Protein AF-A0A956FQR7-F1 (afdb_monomer)

Secondary structure (DSSP, 8-state):
-----------TTSSTTSS-----TTS-S-GGGS-PPPPPPPPP------------PPPPHHHHHHH--HHHHHHHHHSS-TT-TTHHHHHHHHHHT-SSHHHHHHHH-HHHHHHHIIIIIHHHTTTS-HHHHHHHHHHHHHHHHHHHHHHHHS---SHHHHHHHHHHHHHHHHHHTT---TTS-HHHHHHHHHHHHHHHHHHHHHHH-

Nearest PDB structures (foldseek):
  8esm-assembly1_A  TM=6.341E-01  e=5.999E-01  Homo sapiens
  8odt-assembly1_E  TM=2.043E-01  e=6.138E+00  Escherichia coli K-12

Mean predicted aligned error: 14.23 Å

Sequence (209 aa):
MIERRASGARTRGEEDLLIEVHTSPYMTTNPANEPLPSAPPHPATRARRATGKSAEEAPTPEQSLRTMSLRDYVEARNGVPLGGRGALGAMLERSLGATSLAGFWRHWNPAWGYYLWTRVYRPARRVLPRALAVLLTFVVSGALHDLAVLLVRGRTNGLFALSFGLMGVALLVASALKLDLGRWPWVARALVHVSYVGGCVALARALLG

pLDDT: mean 76.66, std 26.45, range [26.86, 98.56]

Foldseek 3Di:
DDDDDDDDDDDPDPVVVVPPPDDDVPPPDDPPPDDDDDDDDDDDDDDDDDDDDPDPPPDDPVRVLVPDDLQNQLCVQQVAGPPGVCSQVSLLLQLLQDFALVSNVCRVDRSLVSCLVVPQLVVCVVPDDNLVSLLRSQLVVQVVVQVVCCVVPVDGQSLRSQLSNQSSVVRVVCVVVVRTNPVPPSVVSNVVNCCSSVVSSVVSVVVRD

Solvent-accessible surface area (backbone atoms only — not comparable to full-atom values): 12461 Å² total; per-residue (Å²): 132,89,86,90,78,89,79,87,93,71,84,90,70,69,65,71,78,74,69,78,84,83,76,73,90,88,73,82,73,80,73,87,81,62,87,73,78,81,76,80,84,77,83,80,90,81,81,91,77,94,69,96,68,77,85,75,72,75,70,52,76,71,54,51,62,71,70,50,50,74,48,56,50,24,20,74,66,49,78,36,42,73,91,38,90,60,35,68,56,42,22,50,52,49,15,35,48,26,40,30,67,68,42,21,61,56,28,65,42,40,70,61,46,50,51,45,40,69,71,41,27,55,61,36,50,77,82,37,59,71,69,58,19,49,32,50,38,26,27,54,55,12,41,54,50,29,48,52,41,24,75,74,67,76,54,69,85,47,53,39,21,46,14,29,33,47,44,31,49,53,40,51,51,40,57,76,68,63,56,73,40,72,91,48,56,56,69,59,28,27,48,52,50,50,50,52,54,49,49,26,44,53,50,30,45,67,76,66,111

Structure (mmCIF, N/CA/C/O backbone):
data_AF-A0A956FQR7-F1
#
_entry.id   AF-A0A956FQR7-F1
#
loop_
_atom_site.group_PDB
_atom_site.id
_atom_site.type_symbol
_atom_site.label_atom_id
_atom_site.label_alt_id
_atom_site.label_comp_id
_atom_site.label_asym_id
_atom_site.label_entity_id
_atom_site.label_seq_id
_atom_site.pdbx_PDB_ins_code
_atom_site.Cartn_x
_atom_site.Cartn_y
_atom_site.Cartn_z
_atom_site.occupancy
_atom_site.B_iso_or_equiv
_atom_site.auth_seq_id
_atom_site.auth_comp_id
_atom_site.auth_asym_id
_atom_site.auth_atom_id
_atom_site.pdbx_PDB_model_num
ATOM 1 N N . MET A 1 1 ? -25.252 -67.488 -5.649 1.00 38.22 1 MET A N 1
ATOM 2 C CA . MET A 1 1 ? -23.863 -67.859 -5.976 1.00 38.22 1 MET A CA 1
ATOM 3 C C . MET A 1 1 ? -23.219 -66.623 -6.598 1.00 38.22 1 MET A C 1
ATOM 5 O O . MET A 1 1 ? -23.646 -66.276 -7.682 1.00 38.22 1 MET A O 1
ATOM 9 N N . ILE A 1 2 ? -22.378 -65.913 -5.817 1.00 36.78 2 ILE A N 1
ATOM 10 C CA . ILE A 1 2 ? -21.091 -65.260 -6.194 1.00 36.78 2 ILE A CA 1
ATOM 11 C C . ILE A 1 2 ? -21.150 -64.302 -7.422 1.00 36.78 2 ILE A C 1
ATOM 13 O O . ILE A 1 2 ? -21.534 -64.736 -8.491 1.00 36.78 2 ILE A O 1
ATOM 17 N N . GLU A 1 3 ? -20.792 -63.009 -7.434 1.00 33.78 3 GLU A N 1
ATOM 18 C CA . GLU A 1 3 ? -19.936 -62.149 -6.601 1.00 33.78 3 GLU A CA 1
ATOM 19 C C . GLU A 1 3 ? -20.157 -60.652 -6.940 1.00 33.78 3 GLU A C 1
ATOM 21 O O . GLU A 1 3 ? -20.738 -60.292 -7.961 1.00 33.78 3 GLU A O 1
ATOM 26 N N . ARG A 1 4 ? -19.628 -59.783 -6.072 1.00 43.75 4 ARG A N 1
ATOM 27 C CA . ARG A 1 4 ? -19.558 -58.311 -6.138 1.00 43.75 4 ARG A CA 1
ATOM 28 C C . ARG A 1 4 ? -18.548 -57.782 -7.175 1.00 43.75 4 ARG A C 1
ATOM 30 O O . ARG A 1 4 ? -17.435 -58.286 -7.233 1.00 43.75 4 ARG A O 1
ATOM 37 N N . ARG A 1 5 ? -18.849 -56.627 -7.790 1.00 37.09 5 ARG A N 1
ATOM 38 C CA . ARG A 1 5 ? -17.952 -55.462 -8.052 1.00 37.09 5 ARG A CA 1
ATOM 39 C C . ARG A 1 5 ? -18.835 -54.313 -8.581 1.00 37.09 5 ARG A C 1
ATOM 41 O O . ARG A 1 5 ? -19.588 -54.526 -9.516 1.00 37.09 5 ARG A O 1
ATOM 48 N N . ALA A 1 6 ? -19.024 -53.223 -7.822 1.00 37.12 6 ALA A N 1
ATOM 49 C CA . ALA A 1 6 ? -18.267 -51.955 -7.907 1.00 37.12 6 ALA A CA 1
ATOM 50 C C . ALA A 1 6 ? -18.385 -51.305 -9.305 1.00 37.12 6 ALA A C 1
ATOM 52 O O . ALA A 1 6 ? -18.159 -51.978 -10.294 1.00 37.12 6 ALA A O 1
ATOM 53 N N . SER A 1 7 ? -18.667 -50.024 -9.526 1.00 35.75 7 SER A N 1
ATOM 54 C CA . SER A 1 7 ? -18.729 -48.805 -8.717 1.00 35.75 7 SER A CA 1
ATOM 55 C C . SER A 1 7 ? -19.323 -47.740 -9.662 1.00 35.75 7 SER A C 1
ATOM 57 O O . SER A 1 7 ? -18.961 -47.701 -10.833 1.00 35.75 7 SER A O 1
ATOM 59 N N . GLY A 1 8 ? -20.308 -46.947 -9.247 1.00 35.00 8 GLY A N 1
ATOM 60 C CA . GLY A 1 8 ? -20.044 -45.522 -9.025 1.00 35.00 8 GLY A CA 1
ATOM 61 C C . GLY A 1 8 ? -19.930 -44.672 -10.299 1.00 35.00 8 GLY A C 1
ATOM 62 O O . GLY A 1 8 ? -18.903 -44.042 -10.518 1.00 35.00 8 GLY A O 1
ATOM 63 N N . ALA A 1 9 ? -20.992 -44.593 -11.107 1.00 38.12 9 ALA A N 1
ATOM 64 C CA . ALA A 1 9 ? -21.153 -43.517 -12.086 1.00 38.12 9 ALA A CA 1
ATOM 65 C C . ALA A 1 9 ? -21.923 -42.368 -11.418 1.00 38.12 9 ALA A C 1
ATOM 67 O O . ALA A 1 9 ? -23.152 -42.327 -11.436 1.00 38.12 9 ALA A O 1
ATOM 68 N N . ARG A 1 10 ? -21.197 -41.464 -10.754 1.00 39.66 10 ARG A N 1
ATOM 69 C CA . ARG A 1 10 ? -21.743 -40.208 -10.228 1.00 39.66 10 ARG A CA 1
ATOM 70 C C . ARG A 1 10 ? -20.831 -39.071 -10.700 1.00 39.66 10 ARG A C 1
ATOM 72 O O . ARG A 1 10 ? -19.723 -38.918 -10.206 1.00 39.66 10 ARG A O 1
ATOM 79 N N . THR A 1 11 ? -21.276 -38.404 -11.765 1.00 41.28 11 THR A N 1
ATOM 80 C CA . THR A 1 11 ? -21.024 -36.993 -12.121 1.00 41.28 11 THR A CA 1
ATOM 81 C C . THR A 1 11 ? -19.676 -36.392 -11.684 1.00 41.28 11 THR A C 1
ATOM 83 O O . THR A 1 11 ? -19.615 -35.578 -10.768 1.00 41.28 11 THR A O 1
ATOM 86 N N . ARG A 1 12 ? -18.596 -36.737 -12.396 1.00 37.94 12 ARG A N 1
ATOM 87 C CA . ARG A 1 12 ? -17.301 -36.032 -12.356 1.00 37.94 12 ARG A CA 1
ATOM 88 C C . ARG A 1 12 ? -17.294 -34.938 -13.435 1.00 37.94 12 ARG A C 1
ATOM 90 O O . ARG A 1 12 ? -16.733 -35.134 -14.506 1.00 37.94 12 ARG A O 1
ATOM 97 N N . GLY A 1 13 ? -18.020 -33.850 -13.190 1.00 34.34 13 GLY A N 1
ATOM 98 C CA . GLY A 1 13 ? -18.129 -32.728 -14.138 1.00 34.34 13 GLY A CA 1
ATOM 99 C C . GLY A 1 13 ? -18.348 -31.356 -13.497 1.00 34.34 13 GLY A C 1
ATOM 100 O O . GLY A 1 13 ? -17.998 -30.354 -14.106 1.00 34.34 13 GLY A O 1
ATOM 101 N N . GLU A 1 14 ? -18.853 -31.292 -12.260 1.00 30.81 14 GLU A N 1
ATOM 102 C CA . GLU A 1 14 ? -19.062 -30.020 -11.543 1.00 30.81 14 GLU A CA 1
ATOM 103 C C . GLU A 1 14 ? -18.033 -29.752 -10.430 1.00 30.81 14 GLU A C 1
ATOM 105 O O . GLU A 1 14 ? -17.861 -28.604 -10.029 1.00 30.81 14 GLU A O 1
ATOM 110 N N . GLU A 1 15 ? -17.284 -30.761 -9.969 1.00 32.84 15 GLU A N 1
ATOM 111 C CA . GLU A 1 15 ? -16.252 -30.567 -8.934 1.00 32.84 15 GLU A CA 1
ATOM 112 C C . GLU A 1 15 ? -14.913 -30.047 -9.495 1.00 32.84 15 GLU A C 1
ATOM 114 O O . GLU A 1 15 ? -14.166 -29.393 -8.770 1.00 32.84 15 GLU A O 1
ATOM 119 N N . ASP A 1 16 ? -14.641 -30.222 -10.794 1.00 28.73 16 ASP A N 1
ATOM 120 C CA . ASP A 1 16 ? -13.413 -29.710 -11.431 1.00 28.73 16 ASP A CA 1
ATOM 121 C C . ASP A 1 16 ? -13.451 -28.191 -11.692 1.00 28.73 16 ASP A C 1
ATOM 123 O O . ASP A 1 16 ? -12.412 -27.570 -11.899 1.00 28.73 16 ASP A O 1
ATOM 127 N N . LEU A 1 17 ? -14.623 -27.551 -11.603 1.00 28.88 17 LEU A N 1
ATOM 128 C CA . LEU A 1 17 ? -14.758 -26.091 -11.724 1.00 28.88 17 LEU A CA 1
ATOM 129 C C . LEU A 1 17 ? -14.537 -25.345 -10.397 1.00 28.88 17 LEU A C 1
ATOM 131 O O . LEU A 1 17 ? -14.412 -24.121 -10.388 1.00 28.88 17 LEU A O 1
ATOM 135 N N . LEU A 1 18 ? -14.451 -26.069 -9.276 1.00 26.86 18 LEU A N 1
ATOM 136 C CA . LEU A 1 18 ? -14.262 -25.496 -7.938 1.00 26.86 18 LEU A CA 1
ATOM 137 C C . LEU A 1 18 ? -12.878 -25.787 -7.333 1.00 26.86 18 LEU A C 1
ATOM 139 O O . LEU A 1 18 ? -12.567 -25.286 -6.251 1.00 26.86 18 LEU A O 1
ATOM 143 N N . ILE A 1 19 ? -12.012 -26.514 -8.049 1.00 29.56 19 ILE A N 1
ATOM 144 C CA . ILE A 1 19 ? -10.658 -26.886 -7.606 1.00 29.56 19 ILE A CA 1
ATOM 145 C C . ILE A 1 19 ? -9.611 -26.403 -8.628 1.00 29.56 19 ILE A C 1
ATOM 147 O O . ILE A 1 19 ? -8.697 -27.117 -9.011 1.00 29.56 19 ILE A O 1
ATOM 151 N N . GLU A 1 20 ? -9.706 -25.144 -9.059 1.00 27.83 20 GLU A N 1
ATOM 152 C CA . GLU A 1 20 ? -8.627 -24.473 -9.808 1.00 27.83 20 GLU A CA 1
ATOM 153 C C . GLU A 1 20 ? -8.259 -23.113 -9.186 1.00 27.83 20 GLU A C 1
ATOM 155 O O . GLU A 1 20 ? -7.916 -22.137 -9.848 1.00 27.83 20 GLU A O 1
ATOM 160 N N . VAL A 1 21 ? -8.328 -23.034 -7.853 1.00 28.58 21 VAL A N 1
ATOM 161 C CA . VAL A 1 21 ? -7.858 -21.878 -7.067 1.00 28.58 21 VAL A CA 1
ATOM 162 C C . VAL A 1 21 ? -6.901 -22.365 -5.980 1.00 28.58 21 VAL A C 1
ATOM 164 O O . VAL A 1 21 ? -7.074 -22.121 -4.785 1.00 28.58 21 VAL A O 1
ATOM 167 N N . HIS A 1 22 ? -5.878 -23.116 -6.390 1.00 29.47 22 HIS A N 1
ATOM 168 C CA . HIS A 1 22 ? -4.844 -23.587 -5.475 1.00 29.47 22 HIS A CA 1
ATOM 169 C C . HIS A 1 22 ? -3.445 -23.566 -6.086 1.00 29.47 22 HIS A C 1
ATOM 171 O O . HIS A 1 22 ? -2.787 -24.591 -6.171 1.00 29.47 22 HIS A O 1
ATOM 177 N N . THR A 1 23 ? -2.940 -22.381 -6.431 1.00 28.56 23 THR A N 1
ATOM 178 C CA . THR A 1 23 ? -1.493 -22.133 -6.415 1.00 28.56 23 THR A CA 1
ATOM 179 C C . THR A 1 23 ? -1.180 -20.695 -6.009 1.00 28.56 23 THR A C 1
ATOM 181 O O . THR A 1 23 ? -1.761 -19.702 -6.441 1.00 28.56 23 THR A O 1
ATOM 184 N N . SER A 1 24 ? -0.242 -20.616 -5.080 1.00 29.19 24 SER A N 1
ATOM 185 C CA . SER A 1 24 ? 0.499 -19.443 -4.650 1.00 29.19 24 SER A CA 1
ATOM 186 C C . SER A 1 24 ? 0.890 -18.498 -5.811 1.00 29.19 24 SER A C 1
ATOM 188 O O . SER A 1 24 ? 1.510 -18.955 -6.769 1.00 29.19 24 SER A O 1
ATOM 190 N N . PRO A 1 25 ? 0.652 -17.170 -5.741 1.00 31.45 25 PRO A N 1
ATOM 191 C CA . PRO A 1 25 ? 1.037 -16.227 -6.800 1.00 31.45 25 PRO A CA 1
ATOM 192 C C . PRO A 1 25 ? 2.543 -15.891 -6.792 1.00 31.45 25 PRO A C 1
ATOM 194 O O . PRO A 1 25 ? 2.944 -14.775 -7.119 1.00 31.45 25 PRO A O 1
ATOM 197 N N . TYR A 1 26 ? 3.391 -16.849 -6.411 1.00 32.72 26 TYR A N 1
ATOM 198 C CA . TYR A 1 26 ? 4.829 -16.804 -6.683 1.00 32.72 26 TYR A CA 1
ATOM 199 C C . TYR A 1 26 ? 5.178 -17.385 -8.070 1.00 32.72 26 TYR A C 1
ATOM 201 O O . TYR A 1 26 ? 6.357 -17.499 -8.379 1.00 32.72 26 TYR A O 1
ATOM 209 N N . MET A 1 27 ? 4.194 -17.730 -8.918 1.00 27.31 27 MET A N 1
ATOM 210 C CA . MET A 1 27 ? 4.450 -18.509 -10.140 1.00 27.31 27 MET A CA 1
ATOM 211 C C . MET A 1 27 ? 3.582 -18.157 -11.371 1.00 27.31 27 MET A C 1
ATOM 213 O O . MET A 1 27 ? 3.112 -19.053 -12.056 1.00 27.31 27 MET A O 1
ATOM 217 N N . THR A 1 28 ? 3.380 -16.877 -11.720 1.00 29.36 28 THR A N 1
ATOM 218 C CA . THR A 1 28 ? 2.828 -16.520 -13.059 1.00 29.36 28 THR A CA 1
ATOM 219 C C . THR A 1 28 ? 3.422 -15.259 -13.703 1.00 29.36 28 THR A C 1
ATOM 221 O O . THR A 1 28 ? 2.791 -14.648 -14.561 1.00 29.36 28 THR A O 1
ATOM 224 N N . THR A 1 29 ? 4.650 -14.867 -13.362 1.00 33.22 29 THR A N 1
ATOM 225 C CA . THR A 1 29 ? 5.452 -14.030 -14.271 1.00 33.22 29 THR A CA 1
ATOM 226 C C . THR A 1 29 ? 6.609 -14.876 -14.764 1.00 33.22 29 THR A C 1
ATOM 228 O O . THR A 1 29 ? 7.477 -15.241 -13.976 1.00 33.22 29 THR A O 1
ATOM 231 N N . ASN A 1 30 ? 6.569 -15.234 -16.046 1.00 27.52 30 A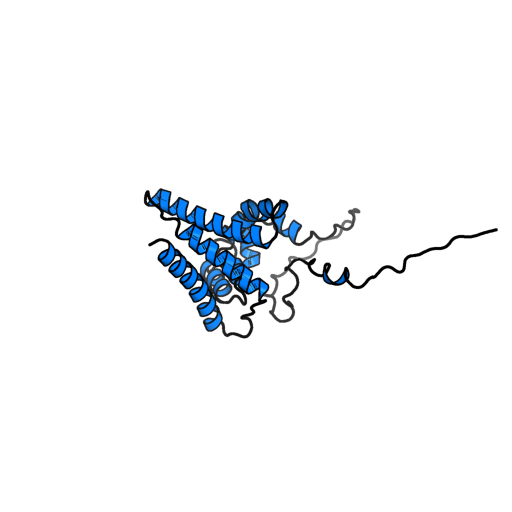SN A N 1
ATOM 232 C CA . ASN A 1 30 ? 7.640 -15.909 -16.764 1.00 27.52 30 ASN A CA 1
ATOM 233 C C . ASN A 1 30 ? 8.982 -15.174 -16.522 1.00 27.52 30 ASN A C 1
ATOM 235 O O . ASN A 1 30 ? 9.117 -14.040 -16.982 1.00 27.52 30 ASN A O 1
ATOM 239 N N . PRO A 1 31 ? 9.960 -15.770 -15.814 1.00 32.97 31 PRO A N 1
ATOM 240 C CA . PRO A 1 31 ? 11.255 -15.141 -15.552 1.00 32.97 31 PRO A CA 1
ATOM 241 C C . PRO A 1 31 ? 12.207 -15.175 -16.764 1.00 32.97 31 PRO A C 1
ATOM 243 O O . PRO A 1 31 ? 13.360 -14.779 -16.638 1.00 32.97 31 PRO A O 1
ATOM 246 N N . ALA A 1 32 ? 11.765 -15.633 -17.941 1.00 30.81 32 ALA A N 1
ATOM 247 C CA . ALA A 1 32 ? 12.643 -15.842 -19.094 1.00 30.81 32 ALA A CA 1
ATOM 248 C C . ALA A 1 32 ? 13.092 -14.569 -19.843 1.00 30.81 32 ALA A C 1
ATOM 250 O O . ALA A 1 32 ? 13.900 -14.697 -20.754 1.00 30.81 32 ALA A O 1
ATOM 251 N N . ASN A 1 33 ? 12.617 -13.364 -19.494 1.00 35.44 33 ASN A N 1
ATOM 252 C CA . ASN A 1 33 ? 12.934 -12.137 -20.251 1.00 35.44 33 ASN A CA 1
ATOM 253 C C . ASN A 1 33 ? 13.533 -10.977 -19.435 1.00 35.44 33 ASN A C 1
ATOM 255 O O . ASN A 1 33 ? 13.702 -9.889 -19.982 1.00 35.44 33 ASN A O 1
ATOM 259 N N . GLU A 1 34 ? 13.901 -11.178 -18.167 1.00 36.91 34 GLU A N 1
ATOM 260 C CA . GLU A 1 34 ? 14.735 -10.202 -17.451 1.00 36.91 34 GLU A CA 1
ATOM 261 C C . GLU A 1 34 ? 16.170 -10.737 -17.343 1.00 36.91 34 GLU A C 1
ATOM 263 O O . GLU A 1 34 ? 16.372 -11.803 -16.754 1.00 36.91 34 GLU A O 1
ATOM 268 N N . PRO A 1 35 ? 17.185 -10.045 -17.899 1.00 30.03 35 PRO A N 1
ATOM 269 C CA . PRO A 1 35 ? 18.566 -10.442 -17.686 1.00 30.03 35 PRO A CA 1
ATOM 270 C C . PRO A 1 35 ? 18.892 -10.320 -16.193 1.00 30.03 35 PRO A C 1
ATOM 272 O O . PRO A 1 35 ? 18.875 -9.232 -15.616 1.00 30.03 35 PRO A O 1
ATOM 275 N N . LEU A 1 36 ? 19.174 -11.465 -15.569 1.00 37.50 36 LEU A N 1
ATOM 276 C CA . LEU A 1 36 ? 19.712 -11.550 -14.215 1.00 37.50 36 LEU A CA 1
ATOM 277 C C . LEU A 1 36 ? 21.001 -10.713 -14.126 1.00 37.50 36 LEU A C 1
ATOM 279 O O . LEU A 1 36 ? 21.874 -10.863 -14.986 1.00 37.50 36 LEU A O 1
ATOM 283 N N . PRO A 1 37 ? 21.174 -9.866 -13.095 1.00 41.97 37 PRO A N 1
ATOM 284 C CA . PRO A 1 37 ? 22.464 -9.249 -12.831 1.00 41.97 37 PRO A CA 1
ATOM 285 C C . PRO A 1 37 ? 23.502 -10.349 -12.578 1.00 41.97 37 PRO A C 1
ATOM 287 O O . PRO A 1 37 ? 23.271 -11.275 -11.798 1.00 41.97 37 PRO A O 1
ATOM 290 N N . SER A 1 38 ? 24.635 -10.253 -13.273 1.00 38.47 38 SER A N 1
ATOM 291 C CA . SER A 1 38 ? 25.772 -11.169 -13.173 1.00 38.47 38 SER A CA 1
ATOM 292 C C . SER A 1 38 ? 26.162 -11.398 -11.712 1.00 38.47 38 SER A C 1
ATOM 294 O O . SER A 1 38 ? 26.497 -10.450 -11.000 1.00 38.47 38 SER A O 1
ATOM 296 N N . ALA A 1 39 ? 26.107 -12.659 -11.281 1.00 39.03 39 ALA A N 1
ATOM 297 C CA . ALA A 1 39 ? 26.487 -13.078 -9.941 1.00 39.03 39 ALA A CA 1
ATOM 298 C C . ALA A 1 39 ? 27.933 -12.645 -9.607 1.00 39.03 39 ALA A C 1
ATOM 300 O O . ALA A 1 39 ? 28.804 -12.710 -10.481 1.00 39.03 39 ALA A O 1
ATOM 301 N N . PRO A 1 40 ? 28.223 -12.223 -8.363 1.00 44.53 40 PRO A N 1
ATOM 302 C CA . PRO A 1 40 ? 29.595 -11.971 -7.932 1.00 44.53 40 PRO A CA 1
ATOM 303 C C . PRO A 1 40 ? 30.422 -13.274 -7.951 1.00 44.53 40 PRO A C 1
ATOM 305 O O . PRO A 1 40 ? 29.868 -14.356 -7.735 1.00 44.53 40 PRO A O 1
ATOM 308 N N . PRO A 1 41 ? 31.745 -13.203 -8.197 1.00 36.84 41 PRO A N 1
ATOM 309 C CA . PRO A 1 41 ? 32.584 -14.387 -8.347 1.00 36.84 41 PRO A CA 1
ATOM 310 C C . PRO A 1 41 ? 32.657 -15.197 -7.044 1.00 36.84 41 PRO A C 1
ATOM 312 O O . PRO A 1 41 ? 32.966 -14.671 -5.974 1.00 36.84 41 PRO A O 1
ATOM 315 N N . HIS A 1 42 ? 32.390 -16.500 -7.155 1.00 36.22 42 HIS A N 1
ATOM 316 C CA . HIS A 1 42 ? 32.553 -17.474 -6.077 1.00 36.22 42 HIS A CA 1
ATOM 317 C C . HIS A 1 42 ? 34.024 -17.576 -5.629 1.00 36.22 42 HIS A C 1
ATOM 319 O O . HIS A 1 42 ? 34.901 -17.740 -6.482 1.00 36.22 42 HIS A O 1
ATOM 325 N N . PRO A 1 43 ? 34.326 -17.590 -4.317 1.00 40.72 43 PRO A N 1
ATOM 326 C CA . PRO A 1 43 ? 35.613 -18.069 -3.836 1.00 40.72 43 PRO A CA 1
ATOM 327 C C . PRO A 1 43 ? 35.697 -19.598 -3.962 1.00 40.72 43 PRO A C 1
ATOM 329 O O . PRO A 1 43 ? 34.753 -20.333 -3.665 1.00 40.72 43 PRO A O 1
ATOM 332 N N . ALA A 1 44 ? 36.853 -20.048 -4.441 1.00 37.34 44 ALA A N 1
ATOM 333 C CA . ALA A 1 44 ? 37.154 -21.405 -4.862 1.00 37.34 44 ALA A CA 1
ATOM 334 C C . ALA A 1 44 ? 36.994 -22.486 -3.772 1.00 37.34 44 ALA A C 1
ATOM 336 O O . ALA A 1 44 ? 37.425 -22.353 -2.630 1.00 37.34 44 ALA A O 1
ATOM 337 N N . THR A 1 45 ? 36.413 -23.596 -4.221 1.00 40.12 45 THR A N 1
ATOM 338 C CA . THR A 1 45 ? 36.558 -25.003 -3.826 1.00 40.12 45 THR A CA 1
ATOM 339 C C . THR A 1 45 ? 37.559 -25.333 -2.707 1.00 40.12 45 THR A C 1
ATOM 341 O O . THR A 1 45 ? 38.772 -25.280 -2.908 1.00 40.12 45 THR A O 1
ATOM 344 N N . ARG A 1 46 ? 37.069 -25.899 -1.590 1.00 36.44 46 ARG A N 1
ATOM 345 C CA . ARG A 1 46 ? 37.855 -26.852 -0.785 1.00 36.44 46 ARG A CA 1
ATOM 346 C C . ARG A 1 46 ? 37.009 -28.029 -0.282 1.00 36.44 46 ARG A C 1
ATOM 348 O O . ARG A 1 46 ? 36.204 -27.902 0.628 1.00 36.44 46 ARG A O 1
ATOM 355 N N . ALA A 1 47 ? 37.257 -29.169 -0.925 1.00 35.34 47 ALA A N 1
ATOM 356 C CA . ALA A 1 47 ? 37.253 -30.545 -0.421 1.00 35.34 47 ALA A CA 1
ATOM 357 C C . ALA A 1 47 ? 36.098 -31.038 0.485 1.00 35.34 47 ALA A C 1
ATOM 359 O O . ALA A 1 47 ? 36.132 -30.976 1.710 1.00 35.34 47 ALA A O 1
ATOM 360 N N . ARG A 1 48 ? 35.151 -31.694 -0.192 1.00 42.53 48 ARG A N 1
ATOM 361 C CA . ARG A 1 48 ? 34.396 -32.909 0.166 1.00 42.53 48 ARG A CA 1
ATOM 362 C C . ARG A 1 48 ? 34.909 -33.679 1.407 1.00 42.53 48 ARG A C 1
ATOM 364 O O . ARG A 1 48 ? 35.949 -34.330 1.352 1.00 42.53 48 ARG A O 1
ATOM 371 N N . ARG A 1 49 ? 34.085 -33.753 2.460 1.00 36.88 49 ARG A N 1
ATOM 372 C CA . ARG A 1 49 ? 34.040 -34.901 3.384 1.00 36.88 49 ARG A CA 1
ATOM 373 C C . ARG A 1 49 ? 32.593 -35.370 3.474 1.00 36.88 49 ARG A C 1
ATOM 375 O O . ARG A 1 49 ? 31.714 -34.615 3.869 1.00 36.88 49 ARG A O 1
ATOM 382 N N . ALA A 1 50 ? 32.359 -36.593 3.011 1.00 44.12 50 ALA A N 1
ATOM 383 C CA . ALA A 1 50 ? 31.063 -37.242 3.041 1.00 44.12 50 ALA A CA 1
ATOM 384 C C . ALA A 1 50 ? 30.735 -37.665 4.478 1.00 44.12 50 ALA A C 1
ATOM 386 O O . ALA A 1 50 ? 31.415 -38.514 5.049 1.00 44.12 50 ALA A O 1
ATOM 387 N N . THR A 1 51 ? 29.676 -37.093 5.034 1.00 39.16 51 THR A N 1
ATOM 388 C CA . THR A 1 51 ? 28.890 -37.696 6.109 1.00 39.16 51 THR A CA 1
ATOM 389 C C . THR A 1 51 ? 27.432 -37.603 5.686 1.00 39.16 51 THR A C 1
ATOM 391 O O . THR A 1 51 ? 26.964 -36.548 5.261 1.00 39.16 51 THR A O 1
ATOM 394 N N . GLY A 1 52 ? 26.745 -38.746 5.704 1.00 44.03 52 GLY A N 1
ATOM 395 C CA . GLY A 1 52 ? 25.358 -38.860 5.280 1.00 44.03 52 GLY A CA 1
ATOM 396 C C . GLY A 1 52 ? 24.472 -37.893 6.054 1.00 44.03 52 GLY A C 1
ATOM 397 O O . GLY A 1 52 ? 24.311 -38.019 7.265 1.00 44.03 52 GLY A O 1
ATOM 398 N N . LYS A 1 53 ? 23.893 -36.935 5.339 1.00 36.69 53 LYS A N 1
ATOM 399 C CA . LYS A 1 53 ? 22.748 -36.163 5.796 1.00 36.69 53 LYS A CA 1
ATOM 400 C C . LYS A 1 53 ? 21.747 -36.194 4.654 1.00 36.69 53 LYS A C 1
ATOM 402 O O . LYS A 1 53 ? 22.079 -35.830 3.528 1.00 36.69 53 LYS A O 1
ATOM 407 N N . SER A 1 54 ? 20.586 -36.764 4.957 1.00 40.69 54 SER A N 1
ATOM 408 C CA . SER A 1 54 ? 19.423 -36.904 4.091 1.00 40.69 54 SER A CA 1
ATOM 409 C C . SER A 1 54 ? 19.210 -35.660 3.236 1.00 40.69 54 SER A C 1
ATOM 411 O O . SER A 1 54 ? 19.421 -34.553 3.725 1.00 40.69 54 SER A O 1
ATOM 413 N N . ALA A 1 55 ? 18.802 -35.865 1.981 1.00 48.41 55 ALA A N 1
ATOM 414 C CA . ALA A 1 55 ? 18.425 -34.812 1.049 1.00 48.41 55 ALA A CA 1
ATOM 415 C C . ALA A 1 55 ? 17.554 -33.767 1.762 1.00 48.41 55 ALA A C 1
ATOM 417 O O . ALA A 1 55 ? 16.402 -34.030 2.105 1.00 48.41 55 ALA A O 1
ATOM 418 N N . GLU A 1 56 ? 18.155 -32.617 2.062 1.00 51.91 56 GLU A N 1
ATOM 419 C CA . GLU A 1 56 ? 17.488 -31.497 2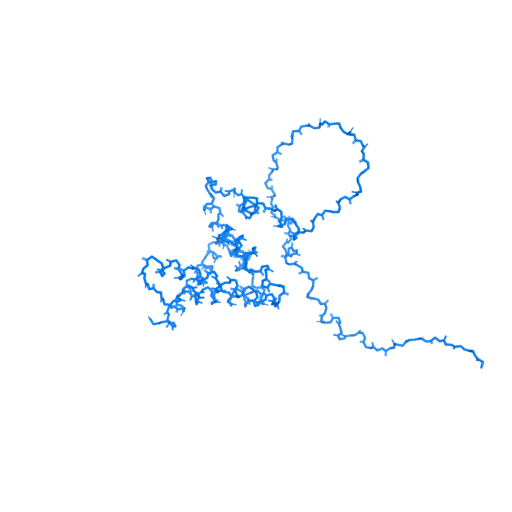.708 1.00 51.91 56 GLU A CA 1
ATOM 420 C C . GLU A 1 56 ? 16.608 -30.866 1.628 1.00 51.91 56 GLU A C 1
ATOM 422 O O . GLU A 1 56 ? 17.087 -30.160 0.741 1.00 51.91 56 GLU A O 1
ATOM 427 N N . GLU A 1 57 ? 15.336 -31.268 1.631 1.00 58.00 57 GLU A N 1
ATOM 428 C CA . GLU A 1 57 ? 14.288 -30.758 0.755 1.00 58.00 57 GLU A CA 1
ATOM 429 C C . GLU A 1 57 ? 14.326 -29.227 0.788 1.00 58.00 57 GLU A C 1
ATOM 431 O O . GLU A 1 57 ? 14.271 -28.616 1.859 1.00 58.00 57 GLU A O 1
ATOM 436 N N . ALA A 1 58 ? 14.518 -28.610 -0.382 1.00 58.34 58 ALA A N 1
ATOM 437 C CA . ALA A 1 58 ? 14.695 -27.169 -0.479 1.00 58.34 58 ALA A CA 1
ATOM 438 C C . ALA A 1 58 ? 13.517 -26.461 0.214 1.00 58.34 58 ALA A C 1
ATOM 440 O O . ALA A 1 58 ? 12.361 -26.809 -0.046 1.00 58.34 58 ALA A O 1
ATOM 441 N N . PRO A 1 59 ? 13.776 -25.479 1.096 1.00 56.31 59 PRO A N 1
ATOM 442 C CA . PRO A 1 59 ? 12.719 -24.834 1.853 1.00 56.31 59 PRO A CA 1
ATOM 443 C C . PRO A 1 59 ? 11.709 -24.210 0.893 1.00 56.31 59 PRO A C 1
ATOM 445 O O . PRO A 1 59 ? 12.071 -23.492 -0.041 1.00 56.31 59 PRO A O 1
ATOM 448 N N . THR A 1 60 ? 10.426 -24.457 1.148 1.00 60.56 60 THR A N 1
ATOM 449 C CA . THR A 1 60 ? 9.337 -23.835 0.388 1.00 60.56 60 THR A CA 1
ATOM 450 C C . THR A 1 60 ? 9.487 -22.303 0.393 1.00 60.56 60 THR A C 1
ATOM 452 O O . THR A 1 60 ? 10.014 -21.739 1.359 1.00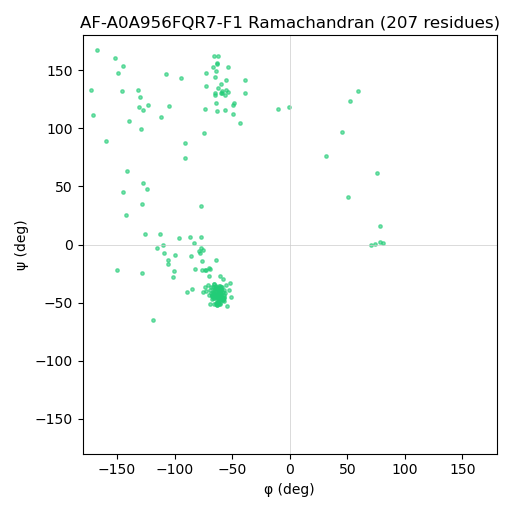 60.56 60 THR A O 1
ATOM 455 N N . PRO A 1 61 ? 8.988 -21.578 -0.627 1.00 56.47 61 PRO A N 1
ATOM 456 C CA . PRO A 1 61 ? 9.077 -20.114 -0.677 1.00 56.47 61 PRO A CA 1
ATOM 457 C C . PRO A 1 61 ? 8.558 -19.425 0.598 1.00 56.47 61 PRO A C 1
ATOM 459 O O . PRO A 1 61 ? 9.100 -18.411 1.035 1.00 56.47 61 PRO A O 1
ATOM 462 N N . GLU A 1 62 ? 7.549 -20.010 1.253 1.00 54.94 62 GLU A N 1
ATOM 463 C CA . GLU A 1 62 ? 7.043 -19.525 2.539 1.00 54.94 62 GLU A CA 1
ATOM 464 C C . GLU A 1 62 ? 7.997 -19.764 3.717 1.00 54.94 62 GLU A C 1
ATOM 466 O O . GLU A 1 62 ? 8.038 -18.942 4.631 1.00 54.94 62 GLU A O 1
ATOM 471 N N . GLN A 1 63 ? 8.747 -20.871 3.731 1.00 57.44 63 GLN A N 1
ATOM 472 C CA . GLN A 1 63 ? 9.773 -21.152 4.743 1.00 57.44 63 GLN A CA 1
ATOM 473 C C . GLN A 1 63 ? 11.003 -20.266 4.541 1.00 57.44 63 GLN A C 1
ATOM 475 O O . GLN A 1 63 ? 11.519 -19.726 5.515 1.00 57.44 63 GLN A O 1
ATOM 480 N N . SER A 1 64 ? 11.410 -20.034 3.291 1.00 58.97 64 SER A N 1
ATOM 481 C CA . SER A 1 64 ? 12.502 -19.115 2.957 1.00 58.97 64 SER A CA 1
ATOM 482 C C . SER A 1 64 ? 12.224 -17.699 3.488 1.00 58.97 64 SER A C 1
ATOM 484 O O . SER A 1 64 ? 13.050 -17.115 4.186 1.00 58.97 64 SER A O 1
ATOM 486 N N . LEU A 1 65 ? 10.998 -17.193 3.307 1.00 59.28 65 LEU A N 1
ATOM 487 C CA . LEU A 1 65 ? 10.587 -15.883 3.829 1.00 59.28 65 LEU A CA 1
ATOM 488 C C . LEU A 1 65 ? 10.447 -15.817 5.359 1.00 59.28 65 LEU A C 1
ATOM 490 O O . LEU A 1 65 ? 10.456 -14.722 5.915 1.00 59.28 65 LEU A O 1
ATOM 494 N N . ARG A 1 66 ? 10.296 -16.953 6.058 1.00 56.94 66 ARG A N 1
ATOM 495 C CA . ARG A 1 66 ? 10.209 -16.992 7.533 1.00 56.94 66 ARG A CA 1
ATOM 496 C C . ARG A 1 66 ? 11.560 -16.816 8.220 1.00 56.94 66 ARG A C 1
ATOM 498 O O . ARG A 1 66 ? 11.571 -16.435 9.387 1.00 56.94 66 ARG A O 1
ATOM 505 N N . THR A 1 67 ? 12.649 -17.088 7.509 1.00 64.81 67 THR A N 1
ATOM 506 C CA . THR A 1 67 ? 14.020 -17.039 8.039 1.00 64.81 67 THR A CA 1
ATOM 507 C C . THR A 1 67 ? 14.791 -15.817 7.535 1.00 64.81 67 THR A C 1
ATOM 509 O O . THR A 1 67 ? 15.838 -15.489 8.084 1.00 64.81 67 THR A O 1
ATOM 512 N N . MET A 1 68 ? 14.280 -15.121 6.512 1.00 75.56 68 MET A N 1
ATOM 513 C CA . MET A 1 68 ? 14.923 -13.921 5.979 1.00 75.56 68 MET A CA 1
ATOM 514 C C . MET A 1 68 ? 14.940 -12.794 7.005 1.00 75.56 68 MET A C 1
ATOM 516 O O . MET A 1 68 ? 13.907 -12.420 7.566 1.00 75.56 68 MET A O 1
ATOM 520 N N . SER A 1 69 ? 16.119 -12.204 7.196 1.00 86.50 69 SER A N 1
ATOM 521 C CA . SER A 1 69 ? 16.224 -10.956 7.936 1.00 86.50 69 SER A CA 1
ATOM 522 C C . SER A 1 69 ? 15.516 -9.827 7.176 1.00 86.50 69 SER A C 1
ATOM 524 O O . SER A 1 69 ? 15.286 -9.900 5.966 1.00 86.50 69 SER A O 1
ATOM 526 N N . LEU A 1 70 ? 15.201 -8.733 7.876 1.00 85.38 70 LEU A N 1
ATOM 527 C CA . LEU A 1 70 ? 14.677 -7.516 7.246 1.00 85.38 70 LEU A CA 1
ATOM 528 C C . LEU A 1 70 ? 15.582 -7.035 6.099 1.00 85.38 70 LEU A C 1
ATOM 530 O O . LEU A 1 70 ? 15.085 -6.577 5.072 1.00 85.38 70 LEU A O 1
ATOM 534 N N . ARG A 1 71 ? 16.905 -7.139 6.274 1.00 84.06 71 ARG A N 1
ATOM 535 C CA . ARG A 1 71 ? 17.883 -6.731 5.265 1.00 84.06 71 ARG A CA 1
ATOM 536 C C . ARG A 1 71 ? 17.759 -7.593 4.012 1.00 84.06 71 ARG A C 1
ATOM 538 O O . ARG A 1 71 ? 17.582 -7.027 2.937 1.00 84.06 71 ARG A O 1
ATOM 545 N N . ASP A 1 72 ? 17.764 -8.915 4.175 1.00 84.94 72 ASP A N 1
ATOM 546 C CA . ASP A 1 72 ? 17.657 -9.868 3.060 1.00 84.94 72 ASP A CA 1
ATOM 547 C C . ASP A 1 72 ? 16.329 -9.691 2.321 1.00 84.94 72 ASP A C 1
ATOM 549 O O . ASP A 1 72 ? 16.278 -9.695 1.095 1.00 84.94 72 ASP A O 1
ATOM 553 N N . TYR A 1 73 ? 15.245 -9.453 3.064 1.00 85.88 73 TYR A N 1
ATOM 554 C CA . TYR A 1 73 ? 13.931 -9.191 2.491 1.00 85.88 73 TYR A CA 1
ATOM 555 C C . TYR A 1 73 ? 13.897 -7.914 1.641 1.00 85.88 73 TYR A C 1
ATOM 557 O O . TYR A 1 73 ? 13.303 -7.895 0.561 1.00 85.88 73 TYR A O 1
ATOM 565 N N . VAL A 1 74 ? 14.497 -6.825 2.131 1.00 85.38 74 VAL A N 1
ATOM 566 C CA . VAL A 1 74 ? 14.542 -5.542 1.412 1.00 85.38 74 VAL A CA 1
ATOM 567 C C . VAL A 1 74 ? 15.411 -5.660 0.163 1.00 85.38 74 VAL A C 1
ATOM 569 O O . VAL A 1 74 ? 14.991 -5.229 -0.914 1.00 85.38 74 VAL A O 1
ATOM 572 N N . GLU A 1 75 ? 16.572 -6.297 0.294 1.00 86.88 75 GLU A N 1
ATOM 573 C CA . GLU A 1 75 ? 17.498 -6.540 -0.809 1.00 86.88 75 GLU A CA 1
ATOM 574 C C . GLU A 1 75 ? 16.858 -7.412 -1.893 1.00 86.88 75 GLU A C 1
ATOM 576 O O . GLU A 1 75 ? 16.855 -7.027 -3.060 1.00 86.88 75 GLU A O 1
ATOM 581 N N . ALA A 1 76 ? 16.179 -8.499 -1.516 1.00 84.88 76 ALA A N 1
ATOM 582 C CA . ALA A 1 76 ? 15.457 -9.362 -2.450 1.00 84.88 76 ALA A CA 1
ATOM 583 C C . ALA A 1 76 ? 14.340 -8.637 -3.223 1.00 84.88 76 ALA A C 1
ATOM 585 O O . ALA A 1 76 ? 13.984 -9.044 -4.328 1.00 84.88 76 ALA A O 1
ATOM 586 N N . ARG A 1 77 ? 13.752 -7.572 -2.662 1.00 83.81 77 ARG A N 1
ATOM 587 C CA . ARG A 1 77 ? 12.666 -6.825 -3.317 1.00 83.81 77 ARG A CA 1
ATOM 588 C C . ARG A 1 77 ? 13.144 -5.690 -4.202 1.00 83.81 77 ARG A C 1
ATOM 590 O O . ARG A 1 77 ? 12.549 -5.465 -5.255 1.00 83.81 77 ARG A O 1
ATOM 597 N N . ASN A 1 78 ? 14.156 -4.952 -3.762 1.00 84.06 78 ASN A N 1
ATOM 598 C CA . ASN A 1 78 ? 14.563 -3.712 -4.419 1.00 84.06 78 ASN A CA 1
ATOM 599 C C . ASN A 1 78 ? 15.967 -3.776 -5.033 1.00 84.06 78 ASN A C 1
ATOM 601 O O . ASN A 1 78 ? 16.373 -2.817 -5.681 1.00 84.06 78 ASN A O 1
ATOM 605 N N . GLY A 1 79 ? 16.691 -4.885 -4.862 1.00 82.50 79 GLY A N 1
ATOM 606 C CA . GLY A 1 79 ? 18.053 -5.081 -5.365 1.00 82.50 79 GLY A CA 1
ATOM 607 C C . GLY A 1 79 ? 19.125 -4.311 -4.591 1.00 82.50 79 GLY A C 1
ATOM 608 O O . GLY A 1 79 ? 20.298 -4.387 -4.937 1.00 82.50 79 GLY A O 1
ATOM 609 N N . VAL A 1 80 ? 18.736 -3.560 -3.555 1.00 82.31 80 VAL A N 1
ATOM 610 C CA . VAL A 1 80 ? 19.631 -2.750 -2.721 1.00 82.31 80 VAL A CA 1
ATOM 611 C C . VAL A 1 80 ? 19.305 -3.029 -1.253 1.00 82.31 80 VAL A C 1
ATOM 613 O O . VAL A 1 80 ? 18.122 -3.011 -0.891 1.00 82.31 80 VAL A O 1
ATOM 616 N N . PRO A 1 81 ? 20.309 -3.269 -0.388 1.00 82.75 81 PRO A N 1
ATOM 617 C CA . PRO A 1 81 ? 20.073 -3.481 1.033 1.00 82.75 81 PRO A CA 1
ATOM 618 C C . PRO A 1 81 ? 19.473 -2.238 1.697 1.00 82.75 81 PRO A C 1
ATOM 620 O O . PRO A 1 81 ? 19.667 -1.100 1.256 1.00 82.75 81 PRO A O 1
ATOM 623 N N . LEU A 1 82 ? 18.770 -2.453 2.810 1.00 80.62 82 LEU A N 1
ATOM 624 C CA . LEU A 1 82 ? 18.207 -1.367 3.609 1.00 80.62 82 LEU A CA 1
ATOM 625 C C . LEU A 1 82 ? 19.308 -0.379 4.039 1.00 80.62 82 LEU A C 1
ATOM 627 O O . LEU A 1 82 ? 20.329 -0.788 4.584 1.00 80.62 82 LEU A O 1
ATOM 631 N N . GLY A 1 83 ? 19.094 0.917 3.794 1.00 77.44 83 GLY A N 1
ATOM 632 C CA . GLY A 1 83 ? 20.072 1.972 4.102 1.00 77.44 83 GLY A CA 1
ATOM 633 C C . GLY A 1 83 ? 21.224 2.104 3.096 1.00 77.44 83 GLY A C 1
ATOM 634 O O . GLY A 1 83 ? 22.098 2.946 3.287 1.00 77.44 83 GLY A O 1
ATOM 635 N N . GLY A 1 84 ? 21.234 1.312 2.016 1.00 82.56 84 GLY A N 1
ATOM 636 C CA . GLY A 1 84 ? 22.206 1.446 0.932 1.00 82.56 84 GLY A CA 1
ATOM 637 C C . GLY A 1 84 ? 22.049 2.755 0.148 1.00 82.56 84 GLY A C 1
ATOM 638 O O . GLY A 1 84 ? 20.953 3.314 0.034 1.00 82.56 84 GLY A O 1
ATOM 639 N N . ARG A 1 85 ? 23.149 3.246 -0.438 1.00 84.88 85 ARG A N 1
ATOM 640 C CA . ARG A 1 85 ? 23.107 4.403 -1.349 1.00 84.88 85 ARG A CA 1
ATOM 641 C C . ARG A 1 85 ? 22.183 4.087 -2.529 1.00 84.88 85 ARG A C 1
ATOM 643 O O . ARG A 1 85 ? 22.302 3.033 -3.139 1.00 84.88 85 ARG A O 1
ATOM 650 N N . GLY A 1 86 ? 21.253 4.992 -2.829 1.00 85.56 86 GLY A N 1
ATOM 651 C CA . GLY A 1 86 ? 20.286 4.813 -3.918 1.00 85.56 86 GLY A CA 1
ATOM 652 C C . GLY A 1 86 ? 19.070 3.936 -3.587 1.00 85.56 86 GLY A C 1
ATOM 653 O O . GLY A 1 86 ? 18.200 3.797 -4.442 1.00 85.56 86 GLY A O 1
ATOM 654 N N . ALA A 1 87 ? 18.938 3.407 -2.361 1.00 85.62 87 ALA A N 1
ATOM 655 C CA . ALA A 1 87 ? 17.810 2.543 -1.987 1.00 85.62 87 ALA A CA 1
ATOM 656 C C . ALA A 1 87 ? 16.437 3.208 -2.201 1.00 85.62 87 ALA A C 1
ATOM 658 O O . ALA A 1 87 ? 15.509 2.559 -2.677 1.00 85.62 87 ALA A O 1
ATOM 659 N N . LEU A 1 88 ? 16.313 4.509 -1.904 1.00 87.75 88 LEU A N 1
ATOM 660 C CA . LEU A 1 88 ? 15.083 5.272 -2.148 1.00 87.75 88 LEU A CA 1
ATOM 661 C C . LEU A 1 88 ? 14.774 5.403 -3.647 1.00 87.75 88 LEU A C 1
ATOM 663 O O . LEU A 1 88 ? 13.627 5.227 -4.046 1.00 87.75 88 LEU A O 1
ATOM 667 N N . GLY A 1 89 ? 15.789 5.672 -4.472 1.00 90.75 89 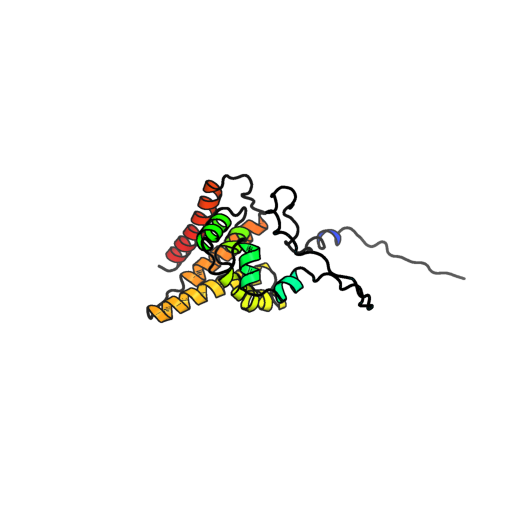GLY A N 1
ATOM 668 C CA . GLY A 1 89 ? 15.635 5.767 -5.925 1.00 90.75 89 GLY A CA 1
ATOM 669 C C . GLY A 1 89 ? 15.162 4.444 -6.521 1.00 90.75 89 GLY A C 1
ATOM 670 O O . GLY A 1 89 ? 14.123 4.409 -7.171 1.00 90.75 89 GLY A O 1
ATOM 671 N N . ALA A 1 90 ? 15.840 3.342 -6.187 1.00 90.06 90 ALA A N 1
ATOM 672 C CA . ALA A 1 90 ? 15.458 2.001 -6.630 1.00 90.06 90 ALA A CA 1
ATOM 673 C C . ALA A 1 90 ? 14.042 1.611 -6.163 1.00 90.06 90 ALA A C 1
ATOM 675 O O . ALA A 1 90 ? 13.268 1.014 -6.908 1.00 90.06 90 ALA A O 1
ATOM 676 N N . MET A 1 91 ? 13.673 1.973 -4.932 1.00 93.19 91 MET A N 1
ATOM 677 C CA . MET A 1 91 ? 12.333 1.747 -4.386 1.00 93.19 91 MET A CA 1
ATOM 678 C C . MET A 1 91 ? 11.254 2.491 -5.186 1.00 93.19 91 MET A C 1
ATOM 680 O O . MET A 1 91 ? 10.240 1.897 -5.560 1.00 93.19 91 MET A O 1
ATOM 684 N N . LEU A 1 92 ? 11.464 3.782 -5.460 1.00 94.31 92 LEU A N 1
ATOM 685 C CA . LEU A 1 92 ? 10.522 4.610 -6.215 1.00 94.31 92 LEU A CA 1
ATOM 686 C C . LEU A 1 92 ? 10.427 4.163 -7.674 1.00 94.31 92 LEU A C 1
ATOM 688 O O . LEU A 1 92 ? 9.326 3.994 -8.187 1.00 94.31 92 LEU A O 1
ATOM 692 N N . GLU A 1 93 ? 11.561 3.894 -8.316 1.00 94.94 93 GLU A N 1
ATOM 693 C CA . GLU A 1 93 ? 11.614 3.423 -9.698 1.00 94.94 93 GLU A CA 1
ATOM 694 C C . GLU A 1 93 ? 10.841 2.112 -9.884 1.00 94.94 93 GLU A C 1
ATOM 696 O O . GLU A 1 93 ? 10.022 2.000 -10.800 1.00 94.94 93 GLU A O 1
ATOM 701 N N . ARG A 1 94 ? 11.043 1.137 -8.986 1.00 94.56 94 ARG A N 1
ATOM 702 C CA . ARG A 1 94 ? 10.372 -0.171 -9.052 1.00 94.56 94 ARG A CA 1
ATOM 703 C C . ARG A 1 94 ? 8.904 -0.109 -8.651 1.00 94.56 94 ARG A C 1
ATOM 705 O O . ARG A 1 94 ? 8.090 -0.818 -9.234 1.00 94.56 94 ARG A O 1
ATOM 712 N N . SER A 1 95 ? 8.547 0.717 -7.666 1.00 94.88 95 SER A N 1
ATOM 713 C CA . SER A 1 95 ? 7.146 0.867 -7.249 1.00 94.88 95 SER A CA 1
ATOM 714 C C . SER A 1 95 ? 6.318 1.576 -8.313 1.00 94.88 95 SER A C 1
ATOM 716 O O . SER A 1 95 ? 5.311 1.029 -8.753 1.00 94.88 95 SER A O 1
ATOM 718 N N . LEU A 1 96 ? 6.770 2.734 -8.795 1.00 97.06 96 LEU A N 1
ATOM 719 C CA . LEU A 1 96 ? 6.089 3.491 -9.849 1.00 97.06 96 LEU A CA 1
ATOM 720 C C . LEU A 1 96 ? 6.166 2.794 -11.214 1.00 97.06 96 LEU A C 1
ATOM 722 O O . LEU A 1 96 ? 5.269 2.936 -12.038 1.00 97.06 96 LEU A O 1
ATOM 726 N N . GLY A 1 97 ? 7.204 1.993 -11.446 1.00 96.69 97 GLY A N 1
ATOM 727 C CA . GLY A 1 97 ? 7.341 1.161 -12.637 1.00 96.69 97 GLY A CA 1
ATOM 728 C C . GLY A 1 97 ? 6.603 -0.175 -12.572 1.00 96.69 97 GLY A C 1
ATOM 729 O O . GLY A 1 97 ? 6.712 -0.958 -13.512 1.00 96.69 97 GLY A O 1
ATOM 730 N N . ALA A 1 98 ? 5.883 -0.487 -11.492 1.00 96.75 98 ALA A N 1
ATOM 731 C CA . ALA A 1 98 ? 5.268 -1.797 -11.337 1.00 96.75 98 ALA A CA 1
ATOM 732 C C . ALA A 1 98 ? 4.180 -2.061 -12.392 1.00 96.75 98 ALA A C 1
ATOM 734 O O . ALA A 1 98 ? 3.392 -1.184 -12.744 1.00 96.75 98 ALA A O 1
ATOM 735 N N . THR A 1 99 ? 4.076 -3.308 -12.849 1.00 97.31 99 THR A N 1
ATOM 736 C CA . THR A 1 99 ? 3.073 -3.736 -13.842 1.00 97.31 99 THR A CA 1
ATOM 737 C C . THR A 1 99 ? 1.680 -3.965 -13.249 1.00 97.31 99 THR A C 1
ATOM 739 O O . THR A 1 99 ? 0.730 -4.212 -13.980 1.00 97.31 99 THR A O 1
ATOM 742 N N . SER A 1 100 ? 1.525 -3.874 -11.927 1.00 97.19 100 SER A N 1
ATOM 743 C CA . SER A 1 100 ? 0.250 -4.064 -11.229 1.00 97.19 100 SER A CA 1
ATOM 744 C C . SER A 1 100 ? 0.208 -3.267 -9.927 1.00 97.19 100 SER A C 1
ATOM 746 O O . SER A 1 100 ? 1.255 -2.936 -9.364 1.00 97.19 100 SER A O 1
ATOM 748 N N . LEU A 1 101 ? -0.995 -3.011 -9.397 1.00 97.19 101 LEU A N 1
ATOM 749 C CA . LEU A 1 101 ? -1.153 -2.348 -8.093 1.00 97.19 101 LEU A CA 1
ATOM 750 C C . LEU A 1 101 ? -0.512 -3.165 -6.960 1.00 97.19 101 LEU A C 1
ATOM 752 O O . LEU A 1 101 ? 0.121 -2.614 -6.065 1.00 97.19 101 LEU A O 1
ATOM 756 N N . ALA A 1 102 ? -0.604 -4.497 -7.012 1.00 95.31 102 ALA A N 1
ATOM 757 C CA . ALA A 1 102 ? 0.074 -5.360 -6.047 1.00 95.31 102 ALA A CA 1
ATOM 758 C C . ALA A 1 102 ? 1.608 -5.246 -6.135 1.00 95.31 102 ALA A C 1
ATOM 760 O O . ALA A 1 102 ? 2.290 -5.294 -5.109 1.00 95.31 102 ALA A O 1
ATOM 761 N N . GLY A 1 103 ? 2.152 -5.077 -7.345 1.00 95.38 103 GLY A N 1
ATOM 762 C CA . GLY A 1 103 ? 3.570 -4.791 -7.558 1.00 95.38 103 GLY A CA 1
ATOM 763 C C . GLY A 1 103 ? 3.989 -3.452 -6.949 1.00 95.38 103 GLY A C 1
ATOM 764 O O . GLY A 1 103 ? 5.002 -3.401 -6.256 1.00 95.38 103 GLY A O 1
ATOM 765 N N . PHE A 1 104 ? 3.174 -2.404 -7.098 1.00 97.25 104 PHE A N 1
ATOM 766 C CA . PHE A 1 104 ? 3.441 -1.097 -6.488 1.00 97.25 104 PHE A CA 1
ATOM 767 C C . PHE A 1 104 ? 3.659 -1.222 -4.973 1.00 97.25 104 PHE A C 1
ATOM 769 O O . PHE A 1 104 ? 4.722 -0.861 -4.468 1.00 97.25 104 PHE A O 1
ATOM 776 N N . TRP A 1 105 ? 2.723 -1.848 -4.248 1.00 96.31 105 TRP A N 1
ATOM 777 C CA . TRP A 1 105 ? 2.841 -2.029 -2.791 1.00 96.31 105 TRP A CA 1
ATOM 778 C C . TRP A 1 105 ? 3.931 -3.009 -2.369 1.00 96.31 105 TRP A C 1
ATOM 780 O O . TRP A 1 105 ? 4.408 -2.952 -1.234 1.00 96.31 105 TRP A O 1
ATOM 790 N N . ARG A 1 106 ? 4.359 -3.904 -3.265 1.00 93.31 106 ARG A N 1
ATOM 791 C CA . ARG A 1 106 ? 5.507 -4.778 -3.009 1.00 93.31 106 ARG A CA 1
ATOM 792 C C . ARG A 1 106 ? 6.788 -3.961 -2.836 1.00 93.31 106 ARG A C 1
ATOM 794 O O . ARG A 1 106 ? 7.593 -4.317 -1.972 1.00 93.31 106 ARG A O 1
ATOM 801 N N . HIS A 1 107 ? 6.942 -2.896 -3.621 1.00 94.00 107 HIS A N 1
ATOM 802 C CA . HIS A 1 107 ? 8.155 -2.082 -3.681 1.00 94.00 107 HIS A CA 1
ATOM 803 C C . HIS A 1 107 ? 8.059 -0.763 -2.907 1.00 94.00 107 HIS A C 1
ATOM 805 O O . HIS A 1 107 ? 9.088 -0.312 -2.429 1.00 94.00 107 HIS A O 1
ATOM 811 N N . TRP A 1 108 ? 6.871 -0.167 -2.737 1.00 91.00 108 TRP A N 1
ATOM 812 C CA . TRP A 1 108 ? 6.682 1.194 -2.197 1.00 91.00 108 TRP A CA 1
ATOM 813 C C . TRP A 1 108 ? 7.324 1.434 -0.825 1.00 91.00 108 TRP A C 1
ATOM 815 O O . TRP A 1 108 ? 7.800 2.528 -0.547 1.00 91.00 108 TRP A O 1
ATOM 825 N N . ASN A 1 109 ? 7.346 0.418 0.038 1.00 93.19 109 ASN A N 1
ATOM 826 C CA . ASN A 1 109 ? 8.079 0.455 1.300 1.00 93.19 109 ASN A CA 1
ATOM 827 C C . ASN A 1 109 ? 8.322 -0.982 1.794 1.00 93.19 109 ASN A C 1
ATOM 829 O O . ASN A 1 109 ? 7.489 -1.535 2.521 1.00 93.19 109 ASN A O 1
ATOM 833 N N . PRO A 1 110 ? 9.429 -1.633 1.395 1.00 87.69 110 PRO A N 1
ATOM 834 C CA . PRO A 1 110 ? 9.656 -3.036 1.723 1.00 87.69 110 PRO A CA 1
ATOM 835 C C . PRO A 1 110 ? 9.842 -3.252 3.229 1.00 87.69 110 PRO A C 1
ATOM 837 O O . PRO A 1 110 ? 9.379 -4.260 3.753 1.00 87.69 110 PRO A O 1
ATOM 840 N N . ALA A 1 111 ? 10.446 -2.304 3.952 1.00 89.31 111 ALA A N 1
ATOM 841 C CA . ALA A 1 111 ? 10.630 -2.444 5.392 1.00 89.31 111 ALA A CA 1
ATOM 842 C C . ALA A 1 111 ? 9.290 -2.431 6.138 1.00 89.31 111 ALA A C 1
ATOM 844 O O . ALA A 1 111 ? 9.020 -3.308 6.957 1.00 89.31 111 ALA A O 1
ATOM 845 N N . TRP A 1 112 ? 8.407 -1.489 5.801 1.00 91.12 112 TRP A N 1
ATOM 846 C CA . TRP A 1 112 ? 7.050 -1.453 6.345 1.00 91.12 112 TRP A CA 1
ATOM 847 C C . TRP A 1 112 ? 6.245 -2.698 5.952 1.00 91.12 112 TRP A C 1
ATOM 849 O O . TRP A 1 112 ? 5.600 -3.325 6.794 1.00 91.12 112 TRP A O 1
ATOM 859 N N . GLY A 1 113 ? 6.359 -3.121 4.689 1.00 91.31 113 GLY A N 1
ATOM 860 C CA . GLY A 1 113 ? 5.734 -4.339 4.178 1.00 91.31 113 GLY A CA 1
ATOM 861 C C . GLY A 1 113 ? 6.164 -5.608 4.920 1.00 91.31 113 GLY A C 1
ATOM 862 O O . GLY A 1 113 ? 5.330 -6.481 5.155 1.00 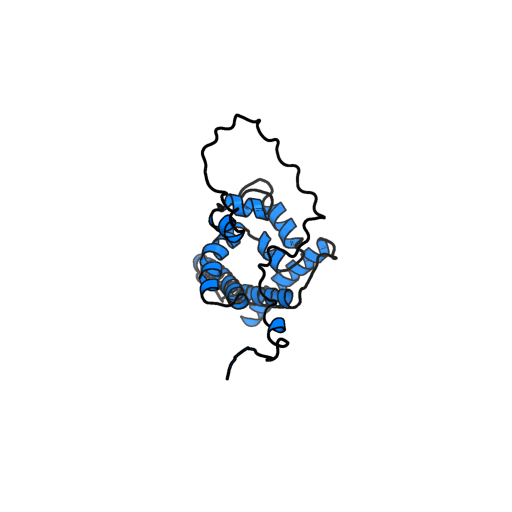91.31 113 GLY A O 1
ATOM 863 N N . TYR A 1 114 ? 7.427 -5.701 5.348 1.00 91.69 114 TYR A N 1
ATOM 864 C CA . TYR A 1 114 ? 7.928 -6.816 6.156 1.00 91.69 114 TYR A CA 1
ATOM 865 C C . TYR A 1 114 ? 7.205 -6.917 7.508 1.00 91.69 114 TYR A C 1
ATOM 867 O O . TYR A 1 114 ? 6.719 -7.990 7.884 1.00 91.69 114 TYR A O 1
ATOM 875 N N . TYR A 1 115 ? 7.071 -5.802 8.231 1.00 93.94 115 TYR A N 1
ATOM 876 C CA . TYR A 1 115 ? 6.390 -5.787 9.529 1.00 93.94 115 TYR A CA 1
ATOM 877 C C . TYR A 1 115 ? 4.893 -6.058 9.401 1.00 93.94 115 TYR A C 1
ATOM 879 O O . TYR A 1 115 ? 4.354 -6.879 10.142 1.00 93.94 115 TYR A O 1
ATOM 887 N N . LEU A 1 116 ? 4.226 -5.447 8.421 1.00 94.25 116 LEU A N 1
ATOM 888 C CA . LEU A 1 116 ? 2.817 -5.728 8.149 1.00 94.25 116 LEU A CA 1
ATOM 889 C C . LEU A 1 116 ? 2.594 -7.194 7.772 1.00 94.25 116 LEU A C 1
ATOM 891 O O . LEU A 1 116 ? 1.647 -7.820 8.249 1.00 94.25 116 LEU A O 1
ATOM 895 N N . TRP A 1 117 ? 3.481 -7.775 6.960 1.00 92.50 117 TRP A N 1
ATOM 896 C CA . TRP A 1 117 ? 3.373 -9.179 6.587 1.00 92.50 117 TRP A CA 1
ATOM 897 C C . TRP A 1 117 ? 3.526 -10.103 7.799 1.00 92.50 117 TRP A C 1
ATOM 899 O O . TRP A 1 117 ? 2.677 -10.967 8.026 1.00 92.50 117 TRP A O 1
ATOM 909 N N . THR A 1 118 ? 4.575 -9.900 8.601 1.00 92.19 118 THR A N 1
ATOM 910 C CA . THR A 1 118 ? 4.883 -10.755 9.757 1.00 92.19 118 THR A CA 1
ATOM 911 C C . THR A 1 118 ? 3.875 -10.610 10.898 1.00 92.19 118 THR A C 1
ATOM 913 O O . THR A 1 118 ? 3.531 -11.616 11.522 1.00 92.19 118 THR A O 1
ATOM 916 N N . ARG A 1 119 ? 3.406 -9.386 11.183 1.00 95.25 119 ARG A N 1
ATOM 917 C CA . ARG A 1 119 ? 2.597 -9.064 12.373 1.00 95.25 119 ARG A CA 1
ATOM 918 C C . ARG A 1 119 ? 1.099 -8.947 12.115 1.00 95.25 119 ARG A C 1
ATOM 920 O O . ARG A 1 119 ? 0.338 -9.128 13.057 1.00 95.25 119 ARG A O 1
ATOM 927 N N . VAL A 1 120 ? 0.671 -8.670 10.884 1.00 96.12 120 VAL A N 1
ATOM 928 C CA . VAL A 1 120 ? -0.747 -8.418 10.572 1.00 96.12 120 VAL A CA 1
ATOM 929 C C . VAL A 1 120 ? -1.273 -9.444 9.579 1.00 96.12 120 VAL A C 1
ATOM 931 O O . VAL A 1 120 ? -2.106 -10.277 9.932 1.00 96.12 120 VAL A O 1
ATOM 934 N N . TYR A 1 121 ? -0.741 -9.449 8.356 1.00 95.50 121 TYR A N 1
ATOM 935 C CA . TYR A 1 121 ? -1.264 -1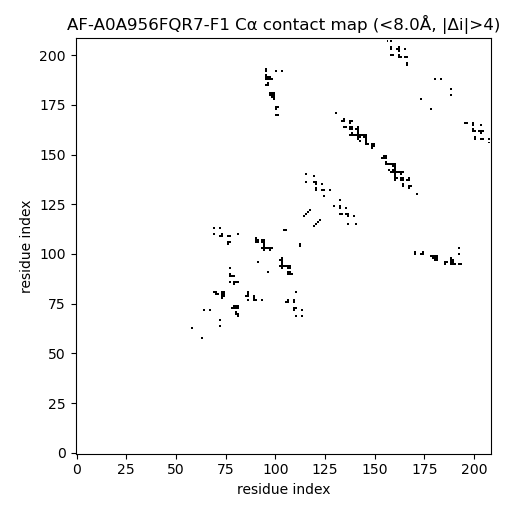0.281 7.274 1.00 95.50 121 TYR A CA 1
ATOM 936 C C . TYR A 1 121 ? -1.162 -11.775 7.591 1.00 95.50 121 TYR A C 1
ATOM 938 O O . TYR A 1 121 ? -2.143 -12.507 7.473 1.00 95.50 121 TYR A O 1
ATOM 946 N N . ARG A 1 122 ? 0.018 -12.255 8.004 1.00 93.81 122 ARG A N 1
ATOM 947 C CA . ARG A 1 122 ? 0.244 -13.685 8.247 1.00 93.81 122 ARG A CA 1
ATOM 948 C C . ARG A 1 122 ? -0.611 -14.231 9.401 1.00 93.81 122 ARG A C 1
ATOM 950 O O . ARG A 1 122 ? -1.195 -15.297 9.210 1.00 93.81 122 ARG A O 1
ATOM 957 N N . PRO A 1 123 ? -0.735 -13.557 10.562 1.00 95.88 123 PRO A N 1
ATOM 958 C CA . PRO A 1 123 ? -1.706 -13.949 11.582 1.00 95.88 123 PRO A CA 1
ATOM 959 C C . PRO A 1 123 ? -3.151 -13.915 11.072 1.00 95.88 123 PRO A C 1
ATOM 961 O O . PRO A 1 123 ? -3.868 -1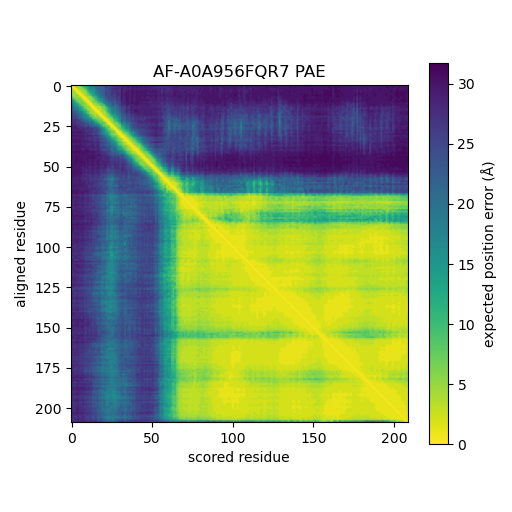4.897 11.249 1.00 95.88 123 PRO A O 1
ATOM 964 N N . ALA A 1 124 ? -3.555 -12.851 10.369 1.00 95.44 124 ALA A N 1
ATOM 965 C CA . ALA A 1 124 ? -4.912 -12.713 9.838 1.00 95.44 124 ALA A CA 1
ATOM 966 C C . ALA A 1 124 ? -5.284 -13.843 8.866 1.00 95.44 124 ALA A C 1
ATOM 968 O O . ALA A 1 124 ? -6.392 -14.368 8.912 1.00 95.44 124 ALA A O 1
ATOM 969 N N . ARG A 1 125 ? -4.345 -14.288 8.023 1.00 96.94 125 ARG A N 1
ATOM 970 C CA . ARG A 1 125 ? -4.556 -15.388 7.066 1.00 96.94 125 ARG A CA 1
ATOM 971 C C . ARG A 1 125 ? -4.836 -16.748 7.701 1.00 96.94 125 ARG A C 1
ATOM 973 O O . ARG A 1 125 ? -5.274 -17.638 6.982 1.00 96.94 125 ARG A O 1
ATOM 980 N N . ARG A 1 126 ? -4.603 -16.919 9.006 1.00 96.31 126 ARG A N 1
ATOM 981 C CA . ARG A 1 126 ? -4.965 -18.154 9.721 1.00 96.31 126 ARG A CA 1
ATOM 982 C C . ARG A 1 126 ? -6.472 -18.293 9.926 1.00 96.31 126 ARG A C 1
ATOM 984 O O . ARG A 1 126 ? -6.931 -19.404 10.146 1.00 96.31 126 ARG A O 1
ATOM 991 N N . VAL A 1 127 ? -7.210 -17.182 9.874 1.00 97.31 127 VAL A N 1
ATOM 992 C CA . VAL A 1 127 ? -8.653 -17.148 10.166 1.00 97.31 127 VAL A CA 1
ATOM 993 C C . VAL A 1 127 ? -9.477 -16.468 9.069 1.00 97.31 127 VAL A C 1
ATOM 995 O O . VAL A 1 127 ? -10.655 -16.766 8.924 1.00 97.31 127 VAL A O 1
ATOM 998 N N . LEU A 1 128 ? -8.874 -15.580 8.267 1.00 95.94 128 LEU A N 1
ATOM 999 C CA . LEU A 1 128 ? -9.556 -14.825 7.212 1.00 95.94 128 LEU A CA 1
ATOM 1000 C C . LEU A 1 128 ? -9.189 -15.309 5.801 1.00 95.94 128 LEU A C 1
ATOM 1002 O O . LEU A 1 128 ? -8.017 -15.621 5.540 1.00 95.94 128 LEU A O 1
ATOM 1006 N N . PRO A 1 129 ? -10.131 -15.254 4.835 1.00 96.69 129 PRO A N 1
ATOM 1007 C CA . PRO A 1 129 ? -9.832 -15.416 3.416 1.00 96.69 129 PRO A CA 1
ATOM 1008 C C . PRO A 1 129 ? -8.897 -14.307 2.913 1.00 96.69 129 PRO A C 1
ATOM 1010 O O . PRO A 1 129 ? -8.710 -13.266 3.548 1.00 96.69 129 PRO A O 1
ATOM 1013 N N . ARG A 1 130 ? -8.263 -14.543 1.758 1.00 95.25 130 ARG A N 1
ATOM 1014 C CA . ARG A 1 130 ? -7.103 -13.755 1.310 1.00 95.25 130 ARG A CA 1
ATOM 1015 C C . ARG A 1 130 ? -7.454 -12.281 1.159 1.00 95.25 130 ARG A C 1
ATOM 1017 O O . ARG A 1 130 ? -6.711 -11.436 1.646 1.00 95.25 130 ARG A O 1
ATOM 1024 N N . ALA A 1 131 ? -8.582 -11.999 0.512 1.00 96.31 131 ALA A N 1
ATOM 1025 C CA . ALA A 1 131 ? -9.051 -10.643 0.265 1.00 96.31 131 ALA A CA 1
ATOM 1026 C C . ALA A 1 131 ? -9.248 -9.862 1.572 1.00 96.31 131 ALA A C 1
ATOM 1028 O O . ALA A 1 131 ? -8.712 -8.767 1.716 1.00 96.31 131 ALA A O 1
ATOM 1029 N N . LEU A 1 132 ? -9.917 -10.464 2.560 1.00 97.50 132 LEU A N 1
ATOM 1030 C CA . LEU A 1 132 ? -10.147 -9.822 3.854 1.00 97.50 132 LEU A CA 1
ATOM 1031 C C . LEU A 1 132 ? -8.846 -9.599 4.629 1.00 97.50 132 LEU A C 1
ATOM 1033 O O . LEU A 1 132 ? -8.668 -8.538 5.217 1.00 97.50 132 LEU A O 1
ATOM 1037 N N . ALA A 1 133 ? -7.902 -10.542 4.585 1.00 97.50 133 ALA A N 1
ATOM 1038 C CA . ALA A 1 133 ? -6.599 -10.349 5.219 1.00 97.50 133 ALA A CA 1
ATOM 1039 C C . ALA A 1 133 ? -5.791 -9.211 4.567 1.00 97.50 133 ALA A C 1
ATOM 1041 O O . ALA A 1 133 ? -5.128 -8.451 5.275 1.00 97.50 133 ALA A O 1
ATOM 1042 N N . VAL A 1 134 ? -5.848 -9.067 3.236 1.00 97.44 134 VAL A N 1
ATOM 1043 C CA . VAL A 1 134 ? -5.231 -7.931 2.528 1.00 97.44 134 VAL A CA 1
ATOM 1044 C C . VAL A 1 134 ? -5.889 -6.624 2.959 1.00 97.44 134 VAL A C 1
ATOM 1046 O O . VAL A 1 134 ? -5.184 -5.719 3.397 1.00 97.44 134 VAL A O 1
ATOM 1049 N N . LEU A 1 135 ? -7.220 -6.541 2.894 1.00 98.12 135 LEU A N 1
ATOM 1050 C CA . LEU A 1 135 ? -7.956 -5.330 3.254 1.00 98.12 135 LEU A CA 1
ATOM 1051 C C . LEU A 1 135 ? -7.689 -4.915 4.707 1.00 98.12 135 LEU A C 1
ATOM 1053 O O . LEU A 1 135 ? -7.360 -3.760 4.963 1.00 98.12 135 LEU A O 1
ATOM 1057 N N . LEU A 1 136 ? -7.730 -5.869 5.642 1.00 98.12 136 LEU A N 1
ATOM 1058 C CA . LEU A 1 136 ? -7.378 -5.635 7.042 1.00 98.12 136 LEU A CA 1
ATOM 1059 C C . LEU A 1 136 ? -5.953 -5.090 7.181 1.00 98.12 136 LEU A C 1
ATOM 1061 O O . LEU A 1 136 ? -5.726 -4.148 7.931 1.00 98.12 136 LEU A O 1
ATOM 1065 N N . THR A 1 137 ? -4.992 -5.652 6.445 1.00 98.00 137 THR A N 1
ATOM 1066 C CA . THR A 1 137 ? -3.594 -5.193 6.489 1.00 98.00 137 THR A CA 1
ATOM 1067 C C . THR A 1 137 ? -3.464 -3.739 6.036 1.00 98.00 137 THR A C 1
ATOM 1069 O O . THR A 1 137 ? -2.730 -2.969 6.654 1.00 98.00 137 THR A O 1
ATOM 1072 N N . PHE A 1 138 ? -4.203 -3.344 4.997 1.00 98.31 138 PHE A N 1
ATOM 1073 C CA . PHE A 1 138 ? -4.269 -1.956 4.544 1.00 98.31 138 PHE A CA 1
ATOM 1074 C C . PHE A 1 138 ? -4.880 -1.034 5.602 1.00 98.31 138 PHE A C 1
ATOM 1076 O O . PHE A 1 138 ? -4.260 -0.036 5.963 1.00 98.31 138 PHE A O 1
ATOM 1083 N N . VAL A 1 139 ? -6.044 -1.387 6.150 1.00 98.31 139 VAL A N 1
ATOM 1084 C CA . VAL A 1 139 ? -6.718 -0.584 7.182 1.00 98.31 139 VAL A CA 1
ATOM 1085 C C . VAL A 1 139 ? -5.836 -0.420 8.421 1.00 98.31 139 VAL A C 1
ATOM 1087 O O . VAL A 1 139 ? -5.666 0.696 8.900 1.00 98.31 139 VAL A O 1
ATOM 1090 N N . VAL A 1 140 ? -5.201 -1.497 8.899 1.00 98.25 140 VAL A N 1
ATOM 1091 C CA . VAL A 1 140 ? -4.257 -1.439 10.029 1.00 98.25 140 VAL A CA 1
ATOM 1092 C C . VAL A 1 140 ? -3.060 -0.548 9.698 1.00 98.25 140 VAL A C 1
ATOM 1094 O O . VAL A 1 140 ? -2.663 0.270 10.522 1.00 98.25 140 VAL A O 1
ATOM 1097 N N . SER A 1 141 ? -2.505 -0.653 8.487 1.00 97.56 141 SER A N 1
ATOM 1098 C CA . SER A 1 141 ? -1.428 0.237 8.042 1.00 97.56 141 SER A CA 1
ATOM 1099 C C . SER A 1 141 ? -1.848 1.706 8.101 1.00 97.56 141 SER A C 1
ATOM 1101 O O . SER A 1 141 ? -1.100 2.528 8.626 1.00 97.56 141 SER A O 1
ATOM 1103 N N . GLY A 1 142 ? -3.033 2.046 7.592 1.00 97.50 142 GLY A N 1
ATOM 1104 C CA . GLY A 1 142 ? -3.556 3.410 7.640 1.00 97.50 142 GLY A CA 1
ATOM 1105 C C . GLY A 1 142 ? -3.826 3.890 9.069 1.00 97.50 142 GLY A C 1
ATOM 1106 O O . GLY A 1 142 ? -3.406 4.983 9.434 1.00 97.50 142 GLY A O 1
ATOM 1107 N N . ALA A 1 143 ? -4.411 3.041 9.916 1.00 97.88 143 ALA A N 1
ATOM 1108 C CA . ALA A 1 143 ? -4.660 3.354 11.322 1.00 97.88 143 ALA A CA 1
ATOM 1109 C C . ALA A 1 143 ? -3.365 3.637 12.105 1.00 97.88 143 ALA A C 1
ATOM 1111 O O . ALA A 1 143 ? -3.340 4.525 12.951 1.00 97.88 143 ALA A O 1
ATOM 1112 N N . LEU A 1 144 ? -2.265 2.939 11.797 1.00 97.62 144 LEU A N 1
ATOM 1113 C CA . LEU A 1 144 ? -0.953 3.231 12.389 1.00 97.62 144 LEU A CA 1
ATOM 1114 C C . LEU A 1 144 ? -0.416 4.611 11.970 1.00 97.62 144 LEU A C 1
ATOM 1116 O O . LEU A 1 144 ? 0.224 5.282 12.779 1.00 97.62 144 LEU A O 1
ATOM 1120 N N . HIS A 1 145 ? -0.700 5.064 10.745 1.00 96.44 145 HIS A N 1
ATOM 1121 C CA . HIS A 1 145 ? -0.364 6.427 10.319 1.00 96.44 145 HIS A CA 1
ATOM 1122 C C . HIS A 1 145 ? -1.241 7.463 11.030 1.00 96.44 145 HIS A C 1
ATOM 1124 O O . HIS A 1 145 ? -0.718 8.463 11.517 1.00 96.44 145 HIS A O 1
ATOM 1130 N N . ASP A 1 146 ? -2.548 7.215 11.154 1.00 95.88 146 ASP A N 1
ATOM 1131 C CA . ASP A 1 146 ? -3.441 8.093 11.919 1.00 95.88 146 ASP A CA 1
ATOM 1132 C C . ASP A 1 146 ? -3.033 8.180 13.392 1.00 95.88 146 ASP A C 1
ATOM 1134 O O . ASP A 1 146 ? -3.087 9.265 13.967 1.00 95.88 146 ASP A O 1
ATOM 1138 N N . LEU A 1 147 ? -2.570 7.077 13.988 1.00 97.50 147 LEU A N 1
ATOM 1139 C CA . LEU A 1 147 ? -2.013 7.064 15.339 1.00 97.50 147 LEU A CA 1
ATOM 1140 C C . LEU A 1 147 ? -0.753 7.931 15.429 1.00 97.50 147 LEU A C 1
ATOM 1142 O O . LEU A 1 147 ? -0.640 8.738 16.345 1.00 97.50 147 LEU A O 1
ATOM 1146 N N . ALA A 1 148 ? 0.173 7.821 14.474 1.00 96.00 148 ALA A N 1
ATOM 1147 C CA . ALA A 1 148 ? 1.354 8.684 14.441 1.00 96.00 148 ALA A CA 1
ATOM 1148 C C . ALA A 1 148 ? 0.966 10.171 14.328 1.00 96.00 148 ALA A C 1
ATOM 1150 O O . ALA A 1 148 ? 1.516 11.015 15.034 1.00 96.00 148 ALA A O 1
ATOM 1151 N N . VAL A 1 149 ? -0.028 10.498 13.496 1.00 95.50 149 VAL A N 1
ATOM 1152 C CA . VAL A 1 149 ? -0.565 11.862 13.380 1.00 95.50 149 VAL A CA 1
ATOM 1153 C C . VAL A 1 149 ? -1.216 12.320 14.679 1.00 95.50 149 VAL A C 1
ATOM 1155 O O . VAL A 1 149 ? -0.972 13.448 15.097 1.00 95.50 149 VAL A O 1
ATOM 1158 N N . LEU A 1 150 ? -2.003 11.464 15.331 1.00 96.69 150 LEU A N 1
ATOM 1159 C CA . LEU A 1 150 ? -2.625 11.751 16.620 1.00 96.69 150 LEU A CA 1
ATOM 1160 C C . LEU A 1 150 ? -1.567 12.054 17.687 1.00 96.69 150 LEU A C 1
ATOM 1162 O O . LEU A 1 150 ? -1.702 13.043 18.397 1.00 96.69 150 LEU A O 1
ATOM 1166 N N . LEU A 1 151 ? -0.497 11.259 17.760 1.00 97.38 151 LEU A N 1
ATOM 1167 C CA . LEU A 1 151 ? 0.595 11.465 18.716 1.00 97.38 151 LEU A CA 1
ATOM 1168 C C . LEU A 1 151 ? 1.345 12.784 18.477 1.00 97.38 151 LEU A C 1
ATOM 1170 O O . LEU A 1 151 ? 1.761 13.429 19.432 1.00 97.38 151 LEU A O 1
ATOM 1174 N N . VAL A 1 152 ? 1.503 13.201 17.217 1.00 96.56 152 VAL A N 1
ATOM 1175 C CA . VAL A 1 152 ? 2.227 14.435 16.862 1.00 96.56 152 VAL A CA 1
ATOM 1176 C C . VAL A 1 152 ? 1.340 15.682 16.941 1.00 96.56 152 VAL A C 1
ATOM 1178 O O . VAL A 1 152 ? 1.809 16.747 17.328 1.00 96.56 152 VAL A O 1
ATOM 1181 N N . ARG A 1 153 ? 0.069 15.587 16.535 1.00 94.88 153 ARG A N 1
ATOM 1182 C CA . ARG A 1 153 ? -0.839 16.738 16.367 1.00 94.88 153 ARG A CA 1
ATOM 1183 C C . ARG A 1 153 ? -1.952 16.820 17.413 1.00 94.88 153 ARG A C 1
ATOM 1185 O O . ARG A 1 153 ? -2.714 17.781 17.386 1.00 94.88 153 ARG A O 1
ATOM 1192 N N . GLY A 1 154 ? -2.110 15.809 18.266 1.00 95.44 154 GLY A N 1
ATOM 1193 C CA . GLY A 1 154 ? -3.190 15.709 19.257 1.00 95.44 154 GLY A CA 1
ATOM 1194 C C . GLY A 1 154 ? -4.583 15.446 18.670 1.00 95.44 154 GLY A C 1
ATOM 1195 O O . GLY A 1 154 ? -5.550 15.336 19.416 1.00 95.44 154 GLY A O 1
ATOM 1196 N N . ARG A 1 155 ? -4.710 15.335 17.341 1.00 91.81 155 ARG A N 1
ATOM 1197 C CA . ARG A 1 155 ? -5.977 15.073 16.643 1.00 91.81 155 ARG A CA 1
ATOM 1198 C C . ARG A 1 155 ? -5.762 14.290 15.352 1.00 91.81 155 ARG A C 1
ATOM 1200 O O . ARG A 1 155 ? -4.765 14.490 14.660 1.00 91.81 155 ARG A O 1
ATOM 1207 N N . THR A 1 156 ? -6.735 13.458 15.000 1.00 93.69 156 THR A N 1
ATOM 1208 C CA . THR A 1 156 ? -6.835 12.779 13.702 1.00 93.69 156 THR A CA 1
ATOM 1209 C C . THR A 1 156 ? -8.303 12.662 13.294 1.00 93.69 156 THR A C 1
ATOM 1211 O O . THR A 1 156 ? -9.180 12.660 14.154 1.00 93.69 156 THR A O 1
ATOM 1214 N N . ASN A 1 157 ? -8.573 12.587 11.992 1.00 93.06 157 ASN A N 1
ATOM 1215 C CA . ASN A 1 157 ? -9.905 12.345 11.433 1.00 93.06 157 ASN A CA 1
ATOM 1216 C C . ASN A 1 157 ? -10.013 10.981 10.727 1.00 93.06 157 ASN A C 1
ATOM 1218 O O . ASN A 1 157 ? -11.009 10.727 10.061 1.00 93.06 157 ASN A O 1
ATOM 1222 N N . GLY A 1 158 ? -9.002 10.111 10.839 1.00 95.19 158 GLY A N 1
ATOM 1223 C CA . GLY A 1 158 ? -9.031 8.787 10.206 1.00 95.19 158 GLY A CA 1
ATOM 1224 C C . GLY A 1 158 ? -8.713 8.786 8.704 1.00 95.19 158 GLY A C 1
ATOM 1225 O O . GLY A 1 158 ? -9.026 7.816 8.009 1.00 95.19 158 GLY A O 1
ATOM 1226 N N . LEU A 1 159 ? -8.126 9.870 8.175 1.00 97.12 159 LEU A N 1
ATOM 1227 C CA . LEU A 1 159 ? -7.824 10.012 6.747 1.00 97.12 159 LEU A CA 1
ATOM 1228 C C . LEU A 1 159 ? -6.948 8.872 6.218 1.00 97.12 159 LEU A C 1
ATOM 1230 O O . LEU A 1 159 ? -7.192 8.377 5.113 1.00 97.12 159 LEU A O 1
ATOM 1234 N N . PHE A 1 160 ? -5.930 8.443 6.969 1.00 97.12 160 PHE A N 1
ATOM 1235 C CA . PHE A 1 160 ? -5.024 7.398 6.497 1.00 97.12 160 PHE A CA 1
ATOM 1236 C C . PHE A 1 160 ? -5.666 6.010 6.550 1.00 97.12 160 PHE A C 1
ATOM 1238 O O . PHE A 1 160 ? -5.532 5.254 5.592 1.00 97.12 160 PHE A O 1
ATOM 1245 N N . ALA A 1 161 ? -6.414 5.680 7.602 1.00 97.56 161 ALA A N 1
ATOM 1246 C CA . ALA A 1 161 ? -7.167 4.433 7.702 1.00 97.56 161 ALA A CA 1
ATOM 1247 C C . ALA A 1 161 ? -8.164 4.286 6.548 1.00 97.56 161 ALA A C 1
ATOM 1249 O O . ALA A 1 161 ? -8.179 3.250 5.877 1.00 97.56 161 ALA A O 1
ATOM 1250 N N . LEU A 1 162 ? -8.945 5.336 6.266 1.00 98.00 162 LEU A N 1
ATOM 1251 C CA . LEU A 1 162 ? -9.928 5.307 5.187 1.00 98.00 162 LEU A CA 1
ATOM 1252 C C . LEU A 1 162 ? -9.257 5.242 3.809 1.00 98.00 162 LEU A C 1
ATOM 1254 O O . LEU A 1 162 ? -9.619 4.397 2.991 1.00 98.00 162 LEU A O 1
ATOM 1258 N N . SER A 1 163 ? -8.247 6.078 3.553 1.00 98.31 163 SER A N 1
ATOM 1259 C CA . SER A 1 163 ? -7.547 6.085 2.259 1.00 98.31 163 SER A CA 1
ATOM 1260 C C . SER A 1 163 ? -6.822 4.769 1.974 1.00 98.31 163 SER A C 1
ATOM 1262 O O . SER A 1 163 ? -6.939 4.249 0.865 1.00 98.31 163 SER A O 1
ATOM 1264 N N . PHE A 1 164 ? -6.147 4.170 2.961 1.00 98.25 164 PHE A N 1
ATOM 1265 C CA . PHE A 1 164 ? -5.543 2.847 2.795 1.00 98.25 164 PHE A CA 1
ATOM 1266 C C . PHE A 1 164 ? -6.607 1.758 2.610 1.00 98.25 164 PHE A C 1
ATOM 1268 O O . PHE A 1 164 ? -6.401 0.849 1.810 1.00 98.25 164 PHE A O 1
ATOM 1275 N N . GLY A 1 165 ? -7.752 1.846 3.293 1.00 98.44 165 GLY A N 1
ATOM 1276 C CA . GLY A 1 165 ? -8.884 0.947 3.060 1.00 98.44 165 GLY A CA 1
ATOM 1277 C C . GLY A 1 165 ? -9.361 0.983 1.604 1.00 98.44 165 GLY A C 1
ATOM 1278 O O . GLY A 1 165 ? -9.457 -0.064 0.963 1.00 98.44 165 GLY A O 1
ATOM 1279 N N . LEU A 1 166 ? -9.563 2.184 1.049 1.00 98.56 166 LEU A N 1
ATOM 1280 C CA . LEU A 1 166 ? -9.929 2.384 -0.361 1.00 98.56 166 LEU A CA 1
ATOM 1281 C C . LEU A 1 166 ? -8.860 1.838 -1.318 1.00 98.56 166 LEU A C 1
ATOM 1283 O O . LEU A 1 166 ? -9.191 1.134 -2.272 1.00 98.56 166 LEU A O 1
ATOM 1287 N N . MET A 1 167 ? -7.581 2.085 -1.025 1.00 98.56 167 MET A N 1
ATOM 1288 C CA . MET A 1 167 ? -6.445 1.510 -1.754 1.00 98.56 167 MET A CA 1
ATOM 1289 C C . MET A 1 167 ? -6.487 -0.027 -1.742 1.00 98.56 167 MET A C 1
ATOM 1291 O O . MET A 1 167 ? -6.351 -0.665 -2.784 1.00 98.56 167 MET A O 1
ATOM 1295 N N . GLY A 1 168 ? -6.745 -0.635 -0.581 1.00 98.00 168 GLY A N 1
ATOM 1296 C CA . GLY A 1 168 ? -6.896 -2.082 -0.438 1.00 98.00 168 GLY A CA 1
ATOM 1297 C C . GLY A 1 168 ? -8.037 -2.643 -1.290 1.00 98.00 168 GLY A C 1
ATOM 1298 O O . GLY A 1 168 ? -7.847 -3.651 -1.972 1.00 98.00 168 GLY A O 1
ATOM 1299 N N . VAL A 1 169 ? -9.195 -1.976 -1.312 1.00 98.56 169 VAL A N 1
ATOM 1300 C CA . VAL A 1 169 ? -10.332 -2.360 -2.168 1.00 98.56 169 VAL A CA 1
ATOM 1301 C C . VAL A 1 169 ? -9.965 -2.256 -3.646 1.00 98.56 169 VAL A C 1
ATOM 1303 O O . VAL A 1 169 ? -10.116 -3.230 -4.379 1.00 98.56 169 VAL A O 1
ATOM 1306 N N . ALA A 1 170 ? -9.433 -1.116 -4.088 1.00 98.19 170 ALA A N 1
ATOM 1307 C CA . ALA A 1 170 ? -9.053 -0.905 -5.482 1.00 98.19 170 ALA A CA 1
ATOM 1308 C C . ALA A 1 170 ? -7.969 -1.895 -5.949 1.00 98.19 170 ALA A C 1
ATOM 1310 O O . ALA A 1 170 ? -8.053 -2.417 -7.060 1.00 98.19 170 ALA A O 1
ATOM 1311 N N . LEU A 1 171 ? -7.007 -2.246 -5.089 1.00 97.88 171 LEU A N 1
ATOM 1312 C CA . LEU A 1 171 ? -6.043 -3.314 -5.357 1.00 97.88 171 LEU A CA 1
ATOM 1313 C C . LEU A 1 171 ? -6.720 -4.671 -5.561 1.00 97.88 171 LEU A C 1
ATOM 1315 O O . LEU A 1 171 ? -6.346 -5.405 -6.479 1.00 97.88 171 LEU A O 1
ATOM 1319 N N . LEU A 1 172 ? -7.681 -5.029 -4.706 1.00 97.94 172 LEU A N 1
ATOM 1320 C CA . LEU A 1 172 ? -8.395 -6.304 -4.802 1.00 97.94 172 LEU A CA 1
ATOM 1321 C C . LEU A 1 172 ? -9.247 -6.367 -6.069 1.00 97.94 172 LEU A C 1
ATOM 1323 O O . LEU A 1 172 ? -9.209 -7.383 -6.761 1.00 97.94 172 LEU A O 1
ATOM 1327 N N . VAL A 1 173 ? -9.932 -5.275 -6.413 1.00 98.00 173 VAL A N 1
ATOM 1328 C CA . VAL A 1 173 ? -10.687 -5.147 -7.666 1.00 98.00 173 VAL A CA 1
ATOM 1329 C C . VAL A 1 173 ? -9.753 -5.283 -8.869 1.00 98.00 173 VAL A C 1
ATOM 1331 O O . VAL A 1 173 ? -9.989 -6.129 -9.724 1.00 98.00 173 VAL A O 1
ATOM 1334 N N . ALA A 1 174 ? -8.644 -4.540 -8.913 1.00 95.81 174 ALA A N 1
ATOM 1335 C CA . ALA A 1 174 ? -7.671 -4.639 -10.004 1.00 95.81 174 ALA A CA 1
ATOM 1336 C C . ALA A 1 174 ? -7.077 -6.052 -10.134 1.00 95.81 174 ALA A C 1
ATOM 1338 O O . ALA A 1 174 ? -6.856 -6.535 -11.242 1.00 95.81 174 ALA A O 1
ATOM 1339 N N . SER A 1 175 ? -6.855 -6.734 -9.006 1.00 94.44 175 SER A N 1
ATOM 1340 C CA . SER A 1 175 ? -6.373 -8.120 -8.986 1.00 94.44 175 SER A CA 1
ATOM 1341 C C . SER A 1 175 ? -7.425 -9.099 -9.512 1.00 94.44 175 SER A C 1
ATOM 1343 O O . SER A 1 175 ? -7.085 -9.999 -10.275 1.00 94.44 175 SER A O 1
ATOM 1345 N N . ALA A 1 176 ? -8.697 -8.919 -9.142 1.00 95.69 176 ALA A N 1
ATOM 1346 C CA . ALA A 1 176 ? -9.807 -9.732 -9.636 1.00 95.69 176 ALA A CA 1
ATOM 1347 C C . ALA A 1 176 ? -10.026 -9.542 -11.146 1.00 95.69 176 ALA A C 1
ATOM 1349 O O . ALA A 1 176 ? -10.279 -10.509 -11.858 1.00 95.69 176 ALA A O 1
ATOM 1350 N N . LEU A 1 177 ? -9.838 -8.315 -11.641 1.00 96.44 177 LEU A N 1
ATOM 1351 C CA . LEU A 1 177 ? -9.878 -7.976 -13.066 1.00 96.44 177 LEU A CA 1
ATOM 1352 C C . LEU A 1 177 ? -8.604 -8.372 -13.829 1.00 96.44 177 LEU A C 1
ATOM 1354 O O . LEU A 1 177 ? -8.539 -8.168 -15.038 1.00 96.44 177 LEU A O 1
ATOM 1358 N N . LYS A 1 178 ? -7.590 -8.920 -13.141 1.00 95.00 178 LYS A N 1
ATOM 1359 C CA . LYS A 1 178 ? -6.280 -9.279 -13.711 1.00 95.00 178 LYS A CA 1
ATOM 1360 C C . LYS A 1 178 ? -5.650 -8.121 -14.501 1.00 95.00 178 LYS A C 1
ATOM 1362 O O . LYS A 1 178 ? -5.090 -8.320 -15.575 1.00 95.00 178 LYS A O 1
ATOM 1367 N N . LEU A 1 179 ? -5.763 -6.903 -13.969 1.00 93.25 179 LEU A N 1
ATOM 1368 C CA . LEU A 1 179 ? -5.259 -5.697 -14.616 1.00 93.25 179 LEU A CA 1
ATOM 1369 C C . LEU A 1 179 ? -3.730 -5.752 -14.738 1.00 93.25 179 LEU A C 1
ATOM 1371 O O . LEU A 1 179 ? -3.024 -5.854 -13.732 1.00 93.25 179 LEU A O 1
ATOM 1375 N N . ASP A 1 180 ? -3.240 -5.650 -15.974 1.00 95.69 180 ASP A N 1
ATOM 1376 C CA . ASP A 1 180 ? -1.819 -5.688 -16.314 1.00 95.69 180 ASP A CA 1
ATOM 1377 C C . ASP A 1 180 ? -1.400 -4.422 -17.073 1.00 95.69 180 ASP A C 1
ATOM 1379 O O . ASP A 1 180 ? -1.897 -4.110 -18.158 1.00 95.69 180 ASP A O 1
ATOM 1383 N N . LEU A 1 181 ? -0.453 -3.695 -16.486 1.00 95.19 181 LEU A N 1
ATOM 1384 C CA . LEU A 1 181 ? 0.152 -2.486 -17.033 1.00 95.19 181 LEU A CA 1
ATOM 1385 C C . LEU A 1 181 ? 1.472 -2.779 -17.764 1.00 95.19 181 LEU A C 1
ATOM 1387 O O . LEU A 1 181 ? 2.161 -1.848 -18.169 1.00 95.19 181 LEU A O 1
ATOM 1391 N N . GLY A 1 182 ? 1.863 -4.046 -17.932 1.00 95.62 182 GLY A N 1
ATOM 1392 C CA . GLY A 1 182 ? 3.147 -4.452 -18.512 1.00 95.62 182 GLY A CA 1
ATOM 1393 C C . GLY A 1 182 ? 3.408 -3.930 -19.924 1.00 95.62 182 GLY A C 1
ATOM 1394 O O . GLY A 1 182 ? 4.551 -3.641 -20.264 1.00 95.62 182 GLY A O 1
ATOM 1395 N N . ARG A 1 183 ? 2.352 -3.724 -20.720 1.00 95.00 183 ARG A N 1
ATOM 1396 C CA . ARG A 1 183 ? 2.455 -3.154 -22.077 1.00 95.00 183 ARG A CA 1
ATOM 1397 C C . ARG A 1 183 ? 2.642 -1.629 -22.109 1.00 95.00 183 ARG A C 1
ATOM 1399 O O . ARG A 1 183 ? 2.798 -1.064 -23.184 1.00 95.00 183 ARG A O 1
ATOM 1406 N N . TRP A 1 184 ? 2.546 -0.953 -20.963 1.00 96.31 184 TRP A N 1
ATOM 1407 C CA . TRP A 1 184 ? 2.570 0.508 -20.874 1.00 96.31 184 TRP A CA 1
ATOM 1408 C C . TRP A 1 184 ? 3.999 0.992 -20.591 1.00 96.31 184 TRP A C 1
ATOM 1410 O O . TRP A 1 184 ? 4.711 0.363 -19.802 1.00 96.31 184 TRP A O 1
ATOM 1420 N N . PRO A 1 185 ? 4.431 2.129 -21.172 1.00 97.50 185 PRO A N 1
ATOM 1421 C CA . PRO A 1 185 ? 5.732 2.705 -20.853 1.00 97.50 185 PRO A CA 1
ATOM 1422 C C . PRO A 1 185 ? 5.796 3.112 -19.376 1.00 97.50 185 PRO A C 1
ATOM 1424 O O . PRO A 1 185 ? 4.772 3.393 -18.746 1.00 97.50 185 PRO A O 1
ATOM 1427 N N . TRP A 1 186 ? 7.010 3.186 -18.819 1.00 97.38 186 TRP A N 1
ATOM 1428 C CA . TRP A 1 186 ? 7.224 3.453 -17.391 1.00 97.38 186 TRP A CA 1
ATOM 1429 C C . TRP A 1 186 ? 6.465 4.688 -16.886 1.00 97.38 186 TRP A C 1
ATOM 1431 O O . TRP A 1 186 ? 5.785 4.594 -15.869 1.00 97.38 186 TRP A O 1
ATOM 1441 N N . VAL A 1 187 ? 6.495 5.799 -17.632 1.00 97.62 187 VAL A N 1
ATOM 1442 C CA . VAL A 1 187 ? 5.809 7.047 -17.245 1.00 97.62 187 VAL A CA 1
ATOM 1443 C C . VAL A 1 187 ? 4.301 6.840 -17.120 1.00 97.62 187 VAL A C 1
ATOM 1445 O O . VAL A 1 187 ? 3.694 7.305 -16.161 1.00 97.62 187 VAL A O 1
ATOM 1448 N N . ALA A 1 188 ? 3.689 6.096 -18.041 1.00 97.81 188 ALA A N 1
ATOM 1449 C CA . ALA A 1 188 ? 2.256 5.836 -17.990 1.00 97.81 188 ALA A CA 1
ATOM 1450 C C . ALA A 1 188 ? 1.889 4.940 -16.792 1.00 97.81 188 ALA A C 1
ATOM 1452 O O . ALA A 1 188 ? 0.888 5.192 -16.127 1.00 97.81 188 ALA A O 1
ATOM 1453 N N . ARG A 1 189 ? 2.734 3.957 -16.445 1.00 98.06 189 ARG A N 1
ATOM 1454 C CA . ARG A 1 189 ? 2.566 3.152 -15.218 1.00 98.06 189 ARG A CA 1
ATOM 1455 C C . ARG A 1 189 ? 2.681 4.011 -13.959 1.00 98.06 189 ARG A C 1
ATOM 1457 O O . ARG A 1 189 ? 1.835 3.908 -13.074 1.00 98.06 189 ARG A O 1
ATOM 1464 N N . ALA A 1 190 ? 3.673 4.898 -13.915 1.00 98.12 190 ALA A N 1
ATOM 1465 C CA . ALA A 1 190 ? 3.874 5.815 -12.801 1.00 98.12 190 ALA A CA 1
ATOM 1466 C C . ALA A 1 190 ? 2.656 6.728 -12.607 1.00 98.12 190 ALA A C 1
ATOM 1468 O O . ALA A 1 190 ? 2.168 6.857 -11.486 1.00 98.12 190 ALA A O 1
ATOM 1469 N N . LEU A 1 191 ? 2.120 7.292 -13.695 1.00 98.38 191 LEU A N 1
ATOM 1470 C CA . LEU A 1 191 ? 0.900 8.098 -13.660 1.00 98.38 191 LEU A CA 1
ATOM 1471 C C . LEU A 1 191 ? -0.289 7.298 -13.127 1.00 98.38 191 LEU A C 1
ATOM 1473 O O . LEU A 1 191 ? -0.976 7.783 -12.236 1.00 98.38 191 LEU A O 1
ATOM 1477 N N . VAL A 1 192 ? -0.493 6.059 -13.587 1.00 98.19 192 VAL A N 1
ATOM 1478 C CA . VAL A 1 192 ? -1.568 5.195 -13.072 1.00 98.19 192 VAL A CA 1
ATOM 1479 C C . VAL A 1 192 ? -1.434 4.973 -11.563 1.00 98.19 192 VAL A C 1
ATOM 1481 O O . VAL A 1 192 ? -2.417 5.145 -10.846 1.00 98.19 192 VAL A O 1
ATOM 1484 N N . HIS A 1 193 ? -0.242 4.644 -11.055 1.00 98.31 193 HIS A N 1
ATOM 1485 C CA . HIS A 1 193 ? -0.037 4.419 -9.616 1.00 98.31 193 HIS A CA 1
ATOM 1486 C C . HIS A 1 193 ? -0.212 5.692 -8.787 1.00 98.31 193 HIS A C 1
ATOM 1488 O O . H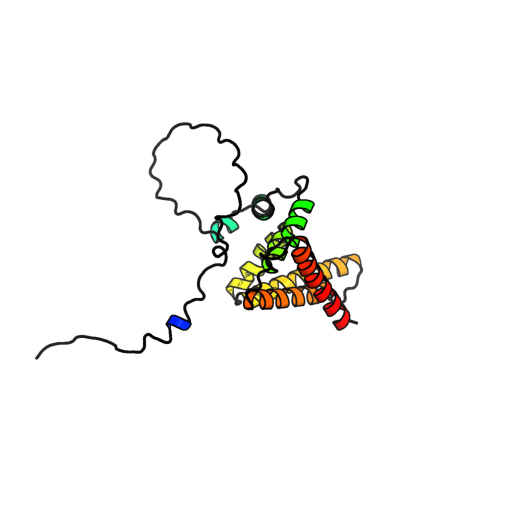IS A 1 193 ? -0.838 5.652 -7.728 1.00 98.31 193 HIS A O 1
ATOM 1494 N N . VAL A 1 194 ? 0.289 6.832 -9.273 1.00 98.38 194 VAL A N 1
ATOM 1495 C CA . VAL A 1 194 ? 0.111 8.133 -8.611 1.00 98.38 194 VAL A CA 1
ATOM 1496 C C . VAL A 1 194 ? -1.363 8.534 -8.596 1.00 98.38 194 VAL A C 1
ATOM 1498 O O . VAL A 1 194 ? -1.868 8.923 -7.545 1.00 98.38 194 VAL A O 1
ATOM 1501 N N . SER A 1 195 ? -2.079 8.390 -9.714 1.00 98.31 195 SER A N 1
ATOM 1502 C CA . SER A 1 195 ? -3.519 8.651 -9.795 1.00 98.31 195 SER A CA 1
ATOM 1503 C C . SER A 1 195 ? -4.323 7.707 -8.906 1.00 98.31 195 SER A C 1
ATOM 1505 O O . SER A 1 195 ? -5.271 8.142 -8.262 1.00 98.31 195 SER A O 1
ATOM 1507 N N . TYR A 1 196 ? -3.930 6.437 -8.812 1.00 98.25 196 TYR A N 1
ATOM 1508 C CA . TYR A 1 196 ? -4.536 5.462 -7.908 1.00 98.25 196 TYR A CA 1
ATOM 1509 C C . TYR A 1 196 ? -4.396 5.883 -6.434 1.00 98.25 196 TYR A C 1
ATOM 1511 O O . TYR A 1 196 ? -5.396 5.940 -5.714 1.00 98.25 196 TYR A O 1
ATOM 1519 N N . VAL A 1 197 ? -3.182 6.228 -5.986 1.00 98.25 197 VAL A N 1
ATOM 1520 C CA . VAL A 1 197 ? -2.941 6.679 -4.604 1.00 98.25 197 VAL A CA 1
ATOM 1521 C C . VAL A 1 197 ? -3.648 8.010 -4.345 1.00 98.25 197 VAL A C 1
ATOM 1523 O O . VAL A 1 197 ? -4.406 8.132 -3.382 1.00 98.25 197 VAL A O 1
ATOM 1526 N N . GLY A 1 198 ? -3.436 8.995 -5.218 1.00 98.38 198 GLY A N 1
ATOM 1527 C CA . GLY A 1 198 ? -4.007 10.334 -5.096 1.00 98.38 198 GLY A CA 1
ATOM 1528 C C . GLY A 1 198 ? -5.533 10.325 -5.124 1.00 98.38 198 GLY A C 1
ATOM 1529 O O . GLY A 1 198 ? -6.158 10.978 -4.294 1.00 98.38 198 GLY A O 1
ATOM 1530 N N . GLY A 1 199 ? -6.136 9.528 -6.006 1.00 98.50 199 GLY A N 1
ATOM 1531 C CA . GLY A 1 199 ? -7.584 9.360 -6.101 1.00 98.50 199 GLY A CA 1
ATOM 1532 C C . GLY A 1 199 ? -8.190 8.763 -4.832 1.00 98.50 199 GLY A C 1
ATOM 1533 O O . GLY A 1 199 ? -9.191 9.276 -4.339 1.00 98.50 199 GLY A O 1
ATOM 1534 N N . CYS A 1 200 ? -7.554 7.746 -4.239 1.00 98.50 200 CYS A N 1
ATOM 1535 C CA . CYS A 1 200 ? -8.017 7.175 -2.969 1.00 98.50 200 CYS A CA 1
ATOM 1536 C C . CYS A 1 200 ? -7.918 8.178 -1.810 1.00 98.50 200 CYS A C 1
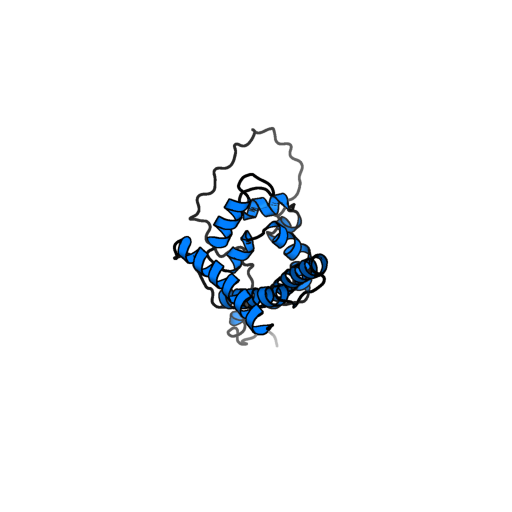ATOM 1538 O O . CYS A 1 200 ? -8.821 8.249 -0.980 1.00 98.50 200 CYS A O 1
ATOM 1540 N N . VAL A 1 201 ? -6.839 8.966 -1.747 1.00 98.31 201 VAL A N 1
ATOM 1541 C CA . VAL A 1 201 ? -6.679 10.013 -0.724 1.00 98.31 201 VAL A CA 1
ATOM 1542 C C . VAL A 1 201 ? -7.711 11.125 -0.906 1.00 98.31 201 VAL A C 1
ATOM 1544 O O . VAL A 1 201 ? -8.344 11.530 0.067 1.00 98.31 201 VAL A O 1
ATOM 1547 N N . ALA A 1 202 ? -7.907 11.603 -2.137 1.00 98.25 202 ALA A N 1
ATOM 1548 C CA . ALA A 1 202 ? -8.894 12.631 -2.450 1.00 98.25 202 ALA A CA 1
ATOM 1549 C C . ALA A 1 202 ? -10.315 12.167 -2.104 1.00 98.25 202 ALA A C 1
ATOM 1551 O O . ALA A 1 202 ? -11.057 12.907 -1.460 1.00 98.25 202 ALA A O 1
ATOM 1552 N N . LEU A 1 203 ? -10.663 10.922 -2.448 1.00 98.31 203 LEU A N 1
ATOM 1553 C CA . LEU A 1 203 ? -11.953 10.329 -2.106 1.00 98.31 203 LEU A CA 1
ATOM 1554 C C . LEU A 1 203 ? -12.134 10.194 -0.589 1.00 98.31 203 LEU A C 1
ATOM 1556 O O . LEU A 1 203 ? -13.157 10.621 -0.063 1.00 98.31 203 LEU A O 1
ATOM 1560 N N . ALA A 1 204 ? -11.141 9.666 0.132 1.00 98.00 204 ALA A N 1
ATOM 1561 C CA . ALA A 1 204 ? -11.199 9.584 1.593 1.00 98.00 204 ALA A CA 1
ATOM 1562 C C . ALA A 1 204 ? -11.394 10.964 2.233 1.00 98.00 204 ALA A C 1
ATOM 1564 O O . ALA A 1 204 ? -12.177 11.110 3.166 1.00 98.00 204 ALA A O 1
ATOM 1565 N N . ARG A 1 205 ? -10.706 11.987 1.718 1.00 97.12 205 ARG A N 1
ATOM 1566 C CA . ARG A 1 205 ? -10.836 13.358 2.210 1.00 97.12 205 ARG A CA 1
ATOM 1567 C C . ARG A 1 205 ? -12.229 13.926 1.953 1.00 97.12 205 ARG A C 1
ATOM 1569 O O . ARG A 1 205 ? -12.799 14.493 2.873 1.00 97.12 205 ARG A O 1
ATOM 1576 N N . ALA A 1 206 ? -12.788 13.715 0.763 1.00 97.25 206 ALA A N 1
ATOM 1577 C CA . ALA A 1 206 ? -14.151 14.135 0.439 1.00 97.25 206 ALA A CA 1
ATOM 1578 C C . ALA A 1 206 ? -15.207 13.464 1.338 1.00 97.25 206 ALA A C 1
ATOM 1580 O O . ALA A 1 206 ? -16.188 14.099 1.706 1.00 97.25 206 ALA A O 1
ATOM 1581 N N . LEU A 1 207 ? -14.993 12.202 1.725 1.00 96.62 207 LEU A N 1
ATOM 1582 C CA . LEU A 1 207 ? -15.892 11.469 2.625 1.00 96.62 207 LEU A CA 1
ATOM 1583 C C . LEU A 1 207 ? -15.802 11.919 4.093 1.00 96.62 207 LEU A C 1
ATOM 1585 O O . LEU A 1 207 ? -16.733 11.668 4.853 1.00 96.62 207 LEU A O 1
ATOM 1589 N N . LEU A 1 208 ? -14.697 12.549 4.501 1.00 94.06 208 LEU A N 1
ATOM 1590 C CA . LEU A 1 208 ? -14.447 12.950 5.891 1.00 94.06 208 LEU A CA 1
ATOM 1591 C C . LEU A 1 208 ? -14.746 14.430 6.187 1.00 94.06 208 LEU A C 1
ATOM 1593 O O . LEU A 1 208 ? -14.732 14.792 7.363 1.00 94.06 208 LEU A O 1
ATOM 1597 N N . GLY A 1 209 ? -15.026 15.254 5.167 1.00 77.88 209 GLY A N 1
ATOM 1598 C CA . GLY A 1 209 ? -15.296 16.696 5.306 1.00 77.88 209 GLY A CA 1
ATOM 1599 C C . GLY A 1 209 ? -14.029 17.542 5.344 1.00 77.88 209 GLY A C 1
ATOM 1600 O O . GLY A 1 209 ? -13.461 17.735 6.442 1.00 77.88 209 GLY A O 1
#

Radius of gyration: 23.25 Å; Cα contacts (8 Å, |Δi|>4): 169; chains: 1; bounding box: 62×85×41 Å